Protein AF-A0AA96HKK2-F1 (afdb_monomer)

Nearest PDB structures (foldseek):
  5awf-assembly2_E  TM=1.672E-01  e=2.965E+00  Escherichia coli K-12

Secondary structure (DSSP, 8-state):
---------------------PPEEEETTT-TTHHHHHHHHS-TT--EEEEEESEEES-EEEES-SSEEEEESSTT-EEE--TT---SEEEEEES-EEEEES-EEEEETTSEEEEEESS-EEEEES-EEEEES--SS---SEEE-SS-EEEEES-BS-EEEE-SS-EEEE-TT-BSEEEEE-TT-EEEEES-EEEEEEE-TT-EEEEESS-EEEEEEEEET-EEEEES-EES-EEEEES-EEEEETT-EEE--SEEESS-EEEEEES-EEES------TTEEEEEESEEETTEEE-SB---SPPP-

pLDDT: mean 85.5, std 18.37, range [26.03, 98.81]

Solvent-accessible surface area (backbone atoms only — not comparable to full-atom values): 14455 Å² total; per-residue (Å²): 140,80,86,81,83,77,83,75,81,77,80,77,81,77,82,73,76,86,74,84,72,77,61,46,76,35,56,13,72,83,36,38,50,44,59,59,52,49,65,71,68,50,68,65,80,54,79,38,46,35,31,29,35,34,51,28,50,50,57,42,77,46,67,55,30,78,36,36,34,47,29,33,68,49,100,55,15,31,42,33,27,43,84,83,50,88,56,63,23,25,36,33,33,29,44,19,30,38,38,39,31,43,33,36,30,37,17,34,63,88,27,16,37,35,33,33,25,58,52,10,40,38,38,39,32,39,53,46,75,46,59,55,72,81,65,95,64,93,64,49,35,33,36,21,24,50,48,4,39,35,40,37,32,49,28,75,46,56,30,36,33,22,25,51,48,5,33,35,39,36,39,56,57,26,31,60,27,32,41,39,25,24,50,57,4,39,35,42,34,27,35,28,34,27,56,31,41,37,24,30,45,52,2,33,41,40,37,27,62,65,16,37,31,48,30,38,38,38,26,45,44,6,36,38,39,33,25,33,20,40,33,61,33,33,33,41,36,31,41,28,42,41,35,33,25,62,61,11,39,36,26,28,58,80,43,80,49,66,57,48,34,39,37,40,30,31,45,18,38,34,32,75,55,60,76,59,92,42,94,45,34,34,42,33,35,36,51,21,26,50,69,85,45,76,44,76,78,47,80,49,86,42,62,66,81,129

Foldseek 3Di:
DDDDPPPPPDPDPPPPDDPCPPAAEFECVVPLQSVVVCQVPDDLADLHHYAADAEHEEAEEAENRAHYEDEHNDQHAEYEHDQPDPDQESYEYENYEYEYYNYEYEEEQSHAPYEHEHAYEYEYYQYHYHYDDDDPDQRFNEEYEHAYEYEYYQAEETEYEYEHQYEYEADAHEEAYHYEFYHNYEYEYENYEYAEYEYEDDGEYEYEHAYEYAYYEYEAAYEYAYENYEYNEYEYEHQYEYEYEHAYEHEDPPYYYYAHYEYEYECYEYAPYDWDPPFRYAYAYAQYHYNNDTDHPDGDGGTDDD

Sequence (306 aa):
MKALVTLALVFSFISNSAFSAEAHKVQCGKDPLALKKYLTSAAREVTAELLIFGKCEGSLLLNGFSNLTLKGGGDNATILGGLSDASAAVIDIKSAYIVLDNLTLFHAQSQTAVRASLNSNVFLNRVASHIDKPSDAFSPSYSANSNSNIIVTGMDGGMFRASTSSHIDFQAGNKNIQVLVTDNSVVNATSSHFNAVQTWGNGYFYSGEKSAVDKLQIYSKGTVEVSNTEVKHLEMTGSNLFGAYYGSKVSGPFSLTGKGIIFEIDGSTLENWQGIDNPNAQVGGHDASINGKVFKGWTWTGEVPK

Radius of gyration: 21.88 Å; Cα contacts (8 Å, |Δi|>4): 952; chains: 1; bounding box: 62×40×64 Å

Mean predicted aligned error: 8.36 Å

Structure (mmCIF, N/CA/C/O backbone):
data_AF-A0AA96HKK2-F1
#
_entry.id   AF-A0AA96HKK2-F1
#
loop_
_atom_site.group_PDB
_atom_site.id
_atom_site.type_symbol
_atom_site.label_atom_id
_atom_site.label_alt_id
_atom_site.label_comp_id
_atom_site.label_asym_id
_atom_site.label_entity_id
_atom_site.label_seq_id
_atom_site.pdbx_PDB_ins_code
_atom_site.Cartn_x
_atom_site.Cartn_y
_atom_site.Cartn_z
_atom_site.occupancy
_atom_site.B_iso_or_equiv
_atom_site.auth_seq_id
_atom_site.auth_comp_id
_atom_site.auth_asym_id
_atom_site.auth_atom_id
_atom_site.pdbx_PDB_model_num
ATOM 1 N N . MET A 1 1 ? 35.737 -4.927 -7.332 1.00 32.50 1 MET A N 1
ATOM 2 C CA . MET A 1 1 ? 35.544 -5.231 -5.897 1.00 32.50 1 MET A CA 1
ATOM 3 C C . MET A 1 1 ? 34.174 -4.707 -5.491 1.00 32.50 1 MET A C 1
ATOM 5 O O . MET A 1 1 ? 34.048 -3.521 -5.230 1.00 32.50 1 MET A O 1
ATOM 9 N N . LYS A 1 2 ? 33.131 -5.542 -5.551 1.00 27.83 2 LYS A N 1
ATOM 10 C CA . LYS A 1 2 ? 31.783 -5.198 -5.073 1.00 27.83 2 LYS A CA 1
ATOM 11 C C . LYS A 1 2 ? 31.499 -6.079 -3.861 1.00 27.83 2 LYS A C 1
ATOM 13 O O . LYS A 1 2 ? 31.443 -7.297 -3.999 1.00 27.83 2 LYS A O 1
ATOM 18 N N . ALA A 1 3 ? 31.409 -5.459 -2.690 1.00 26.77 3 ALA A N 1
ATOM 19 C CA . ALA A 1 3 ? 30.930 -6.107 -1.482 1.00 26.77 3 ALA A CA 1
ATOM 20 C C . ALA A 1 3 ? 29.409 -6.239 -1.607 1.00 26.77 3 ALA A C 1
ATOM 22 O O . ALA A 1 3 ? 28.689 -5.243 -1.601 1.00 26.77 3 ALA A O 1
ATOM 23 N N . LEU A 1 4 ? 28.946 -7.469 -1.798 1.00 26.48 4 LEU A N 1
ATOM 24 C CA . LEU A 1 4 ? 27.538 -7.826 -1.750 1.00 26.48 4 LEU A CA 1
ATOM 25 C C . LEU A 1 4 ? 27.165 -7.920 -0.265 1.00 26.48 4 LEU A C 1
ATOM 27 O O . LEU A 1 4 ? 27.500 -8.896 0.402 1.00 26.48 4 LEU A O 1
ATOM 31 N N . VAL A 1 5 ? 26.552 -6.874 0.286 1.00 27.61 5 VAL A N 1
ATOM 32 C CA . VAL A 1 5 ? 25.973 -6.937 1.634 1.00 27.61 5 VAL A CA 1
ATOM 33 C C . VAL A 1 5 ? 24.589 -7.559 1.494 1.00 27.61 5 VAL A C 1
ATOM 35 O O . VAL A 1 5 ? 23.587 -6.871 1.333 1.00 27.61 5 VAL A O 1
ATOM 38 N N . THR A 1 6 ? 24.544 -8.888 1.496 1.00 29.11 6 THR A N 1
ATOM 39 C CA . THR A 1 6 ? 23.299 -9.648 1.608 1.00 29.11 6 THR A CA 1
ATOM 40 C C . THR A 1 6 ? 22.915 -9.688 3.083 1.00 29.11 6 THR A C 1
ATOM 42 O O . THR A 1 6 ? 23.407 -10.522 3.842 1.00 29.11 6 THR A O 1
ATOM 45 N N . LEU A 1 7 ? 22.063 -8.759 3.516 1.00 26.03 7 LEU A N 1
ATOM 46 C CA . LEU A 1 7 ? 21.465 -8.811 4.847 1.00 26.03 7 LEU A CA 1
ATOM 47 C C . LEU A 1 7 ? 20.295 -9.807 4.813 1.00 26.03 7 LEU A C 1
ATOM 49 O O . LEU A 1 7 ? 19.140 -9.434 4.636 1.00 26.03 7 LEU A O 1
ATOM 53 N N . ALA A 1 8 ? 20.605 -11.098 4.928 1.00 30.03 8 ALA A N 1
ATOM 54 C CA . ALA A 1 8 ? 19.601 -12.128 5.152 1.00 30.03 8 ALA A CA 1
ATOM 55 C C . ALA A 1 8 ? 19.140 -12.057 6.616 1.00 30.03 8 ALA A C 1
ATOM 57 O O . ALA A 1 8 ? 19.837 -12.509 7.526 1.00 30.03 8 ALA A O 1
ATOM 58 N N . LEU A 1 9 ? 17.970 -11.464 6.851 1.00 32.00 9 LEU A N 1
ATOM 59 C CA . LEU A 1 9 ? 17.250 -11.585 8.117 1.00 32.00 9 LEU A CA 1
ATOM 60 C C . LEU A 1 9 ? 16.735 -13.024 8.240 1.00 32.00 9 LEU A C 1
ATOM 62 O O . LEU A 1 9 ? 15.687 -13.384 7.712 1.00 32.00 9 LEU A O 1
ATOM 66 N N . VAL A 1 10 ? 17.510 -13.864 8.924 1.00 29.69 10 VAL A N 1
ATOM 67 C CA . VAL A 1 10 ? 17.074 -15.193 9.356 1.00 29.69 10 VAL A CA 1
ATOM 68 C C . VAL A 1 10 ? 16.091 -15.001 10.510 1.00 29.69 10 VAL A C 1
ATOM 70 O O . VAL A 1 10 ? 16.497 -14.741 11.640 1.00 29.69 10 VAL A O 1
ATOM 73 N N . PHE A 1 11 ? 14.793 -15.124 10.234 1.00 33.25 11 PHE A N 1
ATOM 74 C CA . PHE A 1 11 ? 13.796 -15.315 11.283 1.00 33.25 11 PHE A CA 1
ATOM 75 C C . PHE A 1 11 ? 13.875 -16.762 11.771 1.00 33.25 11 PHE A C 1
ATOM 77 O O . PHE A 1 11 ? 13.396 -17.694 11.125 1.00 33.25 11 PHE A O 1
ATOM 84 N N . SER A 1 12 ? 14.504 -16.960 12.924 1.00 30.81 12 SER A N 1
ATOM 85 C CA . SER A 1 12 ? 14.367 -18.185 13.698 1.00 30.81 12 SER A CA 1
ATOM 86 C C . SER A 1 12 ? 12.944 -18.256 14.254 1.00 30.81 12 SER A C 1
ATOM 88 O O . SER A 1 12 ? 12.548 -17.475 15.119 1.00 30.81 12 SER A O 1
ATOM 90 N N . PHE A 1 13 ? 12.164 -19.214 13.752 1.00 32.03 13 PHE A N 1
ATOM 91 C CA . PHE A 1 13 ? 10.913 -19.631 14.373 1.00 32.03 13 PHE A CA 1
ATOM 92 C C . PHE A 1 13 ? 11.222 -20.186 15.765 1.00 32.03 13 PHE A C 1
ATOM 94 O O . PHE A 1 13 ? 11.664 -21.324 15.914 1.00 32.03 13 PHE A O 1
ATOM 101 N N . ILE A 1 14 ? 10.985 -19.379 16.797 1.00 36.56 14 ILE A N 1
ATOM 102 C CA . ILE A 1 14 ? 10.806 -19.898 18.148 1.00 36.56 14 ILE A CA 1
ATOM 103 C C . ILE A 1 14 ? 9.444 -20.589 18.137 1.00 36.56 14 ILE A C 1
ATOM 105 O O . ILE A 1 14 ? 8.397 -19.941 18.129 1.00 36.56 14 ILE A O 1
ATOM 109 N N . SER A 1 15 ? 9.460 -21.919 18.093 1.00 33.75 15 SER A N 1
ATOM 110 C CA . SER A 1 15 ? 8.297 -22.741 18.401 1.00 33.75 15 SER A CA 1
ATOM 111 C C . SER A 1 15 ? 7.928 -22.508 19.866 1.00 33.75 15 SER A C 1
ATOM 113 O O . SER A 1 15 ? 8.464 -23.163 20.761 1.00 33.75 15 SER A O 1
ATOM 115 N N . ASN A 1 16 ? 7.047 -21.541 20.119 1.00 32.50 16 ASN A N 1
ATOM 116 C CA . ASN A 1 16 ? 6.450 -21.372 21.432 1.00 32.50 16 ASN A CA 1
ATOM 117 C C . ASN A 1 16 ? 5.527 -22.561 21.695 1.00 32.50 16 ASN A C 1
ATOM 119 O O . ASN A 1 16 ? 4.512 -22.762 21.029 1.00 32.50 16 ASN A O 1
ATOM 123 N N . SER A 1 17 ? 5.931 -23.353 22.681 1.00 35.00 17 SER A N 1
ATOM 124 C CA . SER A 1 17 ? 5.113 -24.306 23.417 1.00 35.00 17 SER A CA 1
ATOM 125 C C . SER A 1 17 ? 3.701 -23.764 23.654 1.00 35.00 17 SER A C 1
ATOM 127 O O . SER A 1 17 ? 3.516 -22.639 24.118 1.00 35.00 17 SER A O 1
ATOM 129 N N . ALA A 1 18 ? 2.720 -24.597 23.311 1.00 36.66 18 ALA A N 1
ATOM 130 C CA . ALA A 1 18 ? 1.295 -24.325 23.343 1.00 36.66 18 ALA A CA 1
ATOM 131 C C . ALA A 1 18 ? 0.814 -23.815 24.712 1.00 36.66 18 ALA A C 1
ATOM 133 O O . ALA A 1 18 ? 0.662 -24.584 25.660 1.00 36.66 18 ALA A O 1
ATOM 134 N N . PHE A 1 19 ? 0.499 -22.523 24.782 1.00 37.19 19 PHE A N 1
ATOM 135 C CA . PHE A 1 19 ? -0.483 -21.999 25.722 1.00 37.19 19 PHE A CA 1
ATOM 136 C C . PHE A 1 19 ? -1.798 -21.902 24.946 1.00 37.19 19 PHE A C 1
ATOM 138 O O . PHE A 1 19 ? -1.988 -20.994 24.140 1.00 37.19 19 PHE A O 1
ATOM 145 N N . SER A 1 20 ? -2.687 -22.881 25.120 1.00 39.50 20 SER A N 1
ATOM 146 C CA . SER A 1 20 ? -4.052 -22.800 24.591 1.00 39.50 20 SER A CA 1
ATOM 147 C C . SER A 1 20 ? -4.841 -21.808 25.446 1.00 39.50 20 SER A C 1
ATOM 149 O O . SER A 1 20 ? -5.599 -22.206 26.328 1.00 39.50 20 SER A O 1
ATOM 151 N N . ALA A 1 21 ? -4.628 -20.510 25.222 1.00 56.97 21 ALA A N 1
ATOM 152 C CA . ALA A 1 21 ? -5.554 -19.488 25.680 1.00 56.97 21 ALA A CA 1
ATOM 153 C C . ALA A 1 21 ? -6.849 -19.665 24.877 1.00 56.97 21 ALA A C 1
ATOM 155 O O . ALA A 1 21 ? -6.868 -19.469 23.664 1.00 56.97 21 ALA A O 1
ATOM 156 N N . GLU A 1 22 ? -7.911 -20.124 25.533 1.00 65.06 22 GLU A N 1
ATOM 157 C CA . GLU A 1 22 ? -9.214 -20.276 24.894 1.00 65.06 22 GLU A CA 1
ATOM 158 C C . GLU A 1 22 ? -9.682 -18.902 24.387 1.00 65.06 22 GLU A C 1
ATOM 160 O O . GLU A 1 22 ? -9.741 -17.935 25.151 1.00 65.06 22 GLU A O 1
ATOM 165 N N . ALA A 1 23 ? -9.954 -18.794 23.084 1.00 81.00 23 ALA A N 1
ATOM 166 C CA . ALA A 1 23 ? -10.292 -17.519 22.466 1.00 81.00 23 ALA A CA 1
ATOM 167 C C . ALA A 1 23 ? -11.592 -16.948 23.058 1.00 81.00 23 ALA A C 1
ATOM 169 O O . ALA A 1 23 ? -12.631 -17.617 23.108 1.00 81.00 23 ALA A O 1
ATOM 170 N N . HIS A 1 24 ? -11.557 -15.688 23.490 1.00 89.00 24 HIS A N 1
ATOM 171 C CA . HIS A 1 24 ? -12.706 -15.046 24.116 1.00 89.00 24 HIS A CA 1
ATOM 172 C C . HIS A 1 24 ? -13.725 -14.622 23.053 1.00 89.00 24 HIS A C 1
ATOM 174 O O . HIS A 1 24 ? -13.406 -13.900 22.109 1.00 89.00 24 HIS A O 1
ATOM 180 N N . LYS A 1 25 ? -14.980 -15.053 23.201 1.00 92.00 25 LYS A N 1
ATOM 181 C CA . LYS A 1 25 ? -16.047 -14.744 22.239 1.00 92.00 25 LYS A CA 1
ATOM 182 C C . LYS A 1 25 ? -16.704 -13.403 22.557 1.00 92.00 25 LYS A C 1
ATOM 184 O O . LYS A 1 25 ? -17.329 -13.250 23.602 1.00 92.00 25 LYS A O 1
ATOM 189 N N . VAL A 1 26 ? -16.668 -12.479 21.605 1.00 92.31 26 VAL A N 1
ATOM 190 C CA . VAL A 1 26 ? -17.313 -11.165 21.679 1.00 92.31 26 VAL A CA 1
ATOM 191 C C . VAL A 1 26 ? -18.592 -11.173 20.836 1.00 92.31 26 VAL A C 1
ATOM 193 O O . VAL A 1 26 ? -18.551 -11.347 19.620 1.00 92.31 26 VAL A O 1
ATOM 196 N N . GLN A 1 27 ? -19.747 -10.997 21.483 1.00 92.81 27 GLN A N 1
ATOM 197 C CA . GLN A 1 27 ? -21.077 -11.137 20.871 1.00 92.81 27 GLN A CA 1
ATOM 198 C C . GLN A 1 27 ? -21.725 -9.772 20.590 1.00 92.81 27 GLN A C 1
ATOM 200 O O . GLN A 1 27 ? -22.641 -9.345 21.296 1.00 92.81 27 GLN A O 1
ATOM 205 N N . CYS A 1 28 ? -21.282 -9.095 19.530 1.00 94.25 28 CYS A N 1
ATOM 206 C CA . CYS A 1 28 ? -21.775 -7.762 19.179 1.00 94.25 28 CYS A CA 1
ATOM 207 C C . CYS A 1 28 ? -23.211 -7.745 18.631 1.00 94.25 28 CYS A C 1
ATOM 209 O O . CYS A 1 28 ? -23.872 -6.716 18.666 1.00 94.25 28 CYS A O 1
ATOM 211 N N . GLY A 1 29 ? -23.748 -8.894 18.205 1.00 90.62 29 GLY A N 1
ATOM 212 C CA . GLY A 1 29 ? -25.168 -9.007 17.847 1.00 90.62 29 GLY A CA 1
ATOM 213 C C . GLY A 1 29 ? -26.140 -8.794 19.019 1.00 90.62 29 GLY A C 1
ATOM 214 O O . GLY A 1 29 ? -27.301 -8.475 18.784 1.00 90.62 29 GLY A O 1
ATOM 215 N N . LYS A 1 30 ? -25.687 -8.973 20.271 1.00 90.06 30 LYS A N 1
ATOM 216 C CA . LYS A 1 30 ? -26.494 -8.727 21.484 1.00 90.06 30 LYS A CA 1
ATOM 217 C C . LYS A 1 30 ? -26.167 -7.390 22.145 1.00 90.06 30 LYS A C 1
ATOM 219 O O . LYS A 1 30 ? -27.058 -6.743 22.680 1.00 90.06 30 LYS A O 1
ATOM 224 N N . ASP A 1 31 ? -24.895 -7.003 22.124 1.00 94.75 31 ASP A N 1
ATOM 225 C CA . ASP A 1 31 ? -24.405 -5.730 22.650 1.00 94.75 31 ASP A CA 1
ATOM 226 C C . ASP A 1 31 ? -23.403 -5.138 21.648 1.00 94.75 31 ASP A C 1
ATOM 228 O O . ASP A 1 31 ? -22.237 -5.542 21.660 1.00 94.75 31 ASP A O 1
ATOM 232 N N . PRO A 1 32 ? -23.821 -4.187 20.789 1.00 94.38 32 PRO A N 1
ATOM 233 C CA . PRO A 1 32 ? -22.951 -3.593 19.771 1.00 94.38 32 PRO A CA 1
ATOM 234 C C . PRO A 1 32 ? -21.661 -2.977 20.330 1.00 94.38 32 PRO A C 1
ATOM 236 O O . PRO A 1 32 ? -20.662 -2.877 19.620 1.00 94.38 32 PRO A O 1
ATOM 239 N N . LEU A 1 33 ? -21.634 -2.614 21.617 1.00 94.12 33 LEU A N 1
ATOM 240 C CA . LEU A 1 33 ? -20.471 -2.026 22.282 1.00 94.12 33 LEU A CA 1
ATOM 241 C C . LEU A 1 33 ? -19.596 -3.056 23.017 1.00 94.12 33 LEU A C 1
ATOM 243 O O . LEU A 1 33 ? -18.612 -2.665 23.649 1.00 94.12 33 LEU A O 1
ATOM 247 N N . ALA A 1 34 ? -19.914 -4.355 22.949 1.00 93.38 34 ALA A N 1
ATOM 248 C CA . ALA A 1 34 ? -19.219 -5.408 23.696 1.00 93.38 34 ALA A CA 1
ATOM 249 C C . ALA A 1 34 ? -17.703 -5.411 23.453 1.00 93.38 34 ALA A C 1
ATOM 251 O O . ALA A 1 34 ? -16.927 -5.483 24.405 1.00 93.38 34 ALA A O 1
ATOM 252 N N . LEU A 1 35 ? -17.273 -5.267 22.193 1.00 93.69 35 LEU A N 1
ATOM 253 C CA . LEU A 1 35 ? -15.853 -5.238 21.833 1.00 93.69 35 LEU A CA 1
ATOM 254 C C . LEU A 1 35 ? -15.131 -4.046 22.471 1.00 93.69 35 LEU A C 1
ATOM 256 O O . LEU A 1 35 ? -14.092 -4.207 23.108 1.00 93.69 35 LEU A O 1
ATOM 260 N N . LYS A 1 36 ? -15.713 -2.850 22.352 1.00 91.75 36 LYS A N 1
ATOM 261 C CA . LYS A 1 36 ? -15.145 -1.622 22.916 1.00 91.75 36 LYS A CA 1
ATOM 262 C C . LYS A 1 36 ? -15.067 -1.685 24.443 1.00 91.75 36 LYS A C 1
ATOM 264 O O . LYS A 1 36 ? -14.044 -1.311 25.017 1.00 91.75 36 LYS A O 1
ATOM 269 N N . LYS A 1 37 ? -16.116 -2.196 25.099 1.00 90.25 37 LYS A N 1
ATOM 270 C CA . LYS A 1 37 ? -16.144 -2.416 26.555 1.00 90.25 37 LYS A CA 1
ATOM 271 C C . LYS A 1 37 ? -15.043 -3.384 26.982 1.00 90.25 37 LYS A C 1
ATOM 273 O O . LYS A 1 37 ? -14.273 -3.046 27.877 1.00 90.25 37 LYS A O 1
ATOM 278 N N . TYR A 1 38 ? -14.922 -4.527 26.300 1.00 89.81 38 TYR A N 1
ATOM 279 C CA . TYR A 1 38 ? -13.898 -5.529 26.594 1.00 89.81 38 TYR A CA 1
ATOM 280 C C . TYR A 1 38 ? -12.494 -4.921 26.519 1.00 89.81 38 TYR A C 1
ATOM 282 O O . TYR A 1 38 ? -11.759 -4.954 27.503 1.00 89.81 38 TYR A O 1
ATOM 290 N N . LEU A 1 39 ? -12.164 -4.274 25.398 1.00 89.94 39 LEU A N 1
ATOM 291 C CA . LEU A 1 39 ? -10.847 -3.673 25.163 1.00 89.94 39 LEU A CA 1
ATOM 292 C C . LEU A 1 39 ? -10.509 -2.539 26.141 1.00 89.94 39 LEU A C 1
ATOM 294 O O . LEU A 1 39 ? -9.340 -2.333 26.449 1.00 89.94 39 LEU A O 1
ATOM 298 N N . THR A 1 40 ? -11.514 -1.820 26.647 1.00 85.69 40 THR A N 1
ATOM 299 C CA . THR A 1 40 ? -11.316 -0.765 27.657 1.00 85.69 40 THR A CA 1
ATOM 300 C C . THR A 1 40 ? -11.104 -1.349 29.059 1.00 85.69 40 THR A C 1
ATOM 302 O O . THR A 1 40 ? -10.391 -0.761 29.867 1.00 85.69 40 THR A O 1
ATOM 305 N N . SER A 1 41 ? -11.727 -2.494 29.356 1.00 78.38 41 SER A N 1
ATOM 306 C CA . SER A 1 41 ? -11.639 -3.164 30.661 1.00 78.38 41 SER A CA 1
ATOM 307 C C . SER A 1 41 ? -10.443 -4.109 30.805 1.00 78.38 41 SER A C 1
ATOM 309 O O . SER A 1 41 ? -10.022 -4.395 31.925 1.00 78.38 41 SER A O 1
ATOM 311 N N . ALA A 1 42 ? -9.905 -4.611 29.692 1.00 68.50 42 ALA A N 1
ATOM 312 C CA . ALA A 1 42 ? -8.799 -5.553 29.699 1.00 68.50 42 ALA A CA 1
ATOM 313 C C . ALA A 1 42 ? -7.511 -4.878 30.196 1.00 68.50 42 ALA A C 1
ATOM 315 O O . ALA A 1 42 ? -7.114 -3.817 29.707 1.00 68.50 42 ALA A O 1
ATOM 316 N N . ALA A 1 43 ? -6.824 -5.512 31.150 1.00 61.88 43 ALA A N 1
ATOM 317 C CA . ALA A 1 43 ? -5.453 -5.138 31.476 1.00 61.88 43 ALA A CA 1
ATOM 318 C C . ALA A 1 43 ? -4.580 -5.321 30.221 1.00 61.88 43 ALA A C 1
ATOM 320 O O . ALA A 1 43 ? -4.725 -6.299 29.497 1.00 61.88 43 ALA A O 1
ATOM 321 N N . ARG A 1 44 ? -3.669 -4.385 29.935 1.00 63.38 44 ARG A N 1
ATOM 322 C CA . ARG A 1 44 ? -2.894 -4.341 28.673 1.00 63.38 44 ARG A CA 1
ATOM 323 C C . ARG A 1 44 ? -1.938 -5.529 28.452 1.00 63.38 44 ARG A C 1
ATOM 325 O O . ARG A 1 44 ? -1.305 -5.605 27.406 1.00 63.38 44 ARG A O 1
ATOM 332 N N . GLU A 1 45 ? -1.843 -6.442 29.417 1.00 54.81 45 GLU A N 1
ATOM 333 C CA . GLU A 1 45 ? -0.964 -7.619 29.399 1.00 54.81 45 GLU A CA 1
ATOM 334 C C . GLU A 1 45 ? -1.579 -8.863 28.734 1.00 54.81 45 GLU A C 1
ATOM 336 O O . GLU A 1 45 ? -0.922 -9.899 28.655 1.00 54.81 45 GLU A O 1
ATOM 341 N N . VAL A 1 46 ? -2.827 -8.807 28.252 1.00 55.31 46 VAL A N 1
ATOM 342 C CA . VAL A 1 46 ? -3.462 -9.999 27.674 1.00 55.31 46 VAL A CA 1
ATOM 343 C C . VAL A 1 46 ? -2.940 -10.260 26.257 1.00 55.31 46 VAL A C 1
ATOM 345 O O . VAL A 1 46 ? -3.315 -9.566 25.313 1.00 55.31 46 VAL A O 1
ATOM 348 N N . THR A 1 47 ? -2.149 -11.326 26.104 1.00 61.75 47 THR A N 1
ATOM 349 C CA . THR A 1 47 ? -2.090 -12.096 24.854 1.00 61.75 47 THR A CA 1
ATOM 350 C C . THR A 1 47 ? -3.484 -12.673 24.621 1.00 61.75 47 THR A C 1
ATOM 352 O O . THR A 1 47 ? -3.840 -13.692 25.212 1.00 61.75 47 THR A O 1
ATOM 355 N N . ALA A 1 48 ? -4.318 -11.967 23.860 1.00 76.38 48 ALA A N 1
ATOM 356 C CA . ALA A 1 48 ? -5.732 -12.299 23.705 1.00 76.38 48 ALA A CA 1
ATOM 357 C C . ALA A 1 48 ? -6.055 -12.594 22.245 1.00 76.38 48 ALA A C 1
ATOM 359 O O . ALA A 1 48 ? -5.773 -11.782 21.367 1.00 76.38 48 ALA A O 1
ATOM 360 N N . GLU A 1 49 ? -6.712 -13.723 21.999 1.00 91.25 49 GLU A N 1
ATOM 361 C CA . GLU A 1 49 ? -7.485 -13.926 20.779 1.00 91.25 49 GLU A CA 1
ATOM 362 C C . GLU A 1 49 ? -8.958 -13.646 21.087 1.00 91.25 49 GLU A C 1
ATOM 364 O O . GLU A 1 49 ? -9.549 -14.278 21.967 1.00 91.25 49 GLU A O 1
ATOM 369 N N . LEU A 1 50 ? -9.544 -12.682 20.376 1.00 92.88 50 LEU A N 1
ATOM 370 C CA . LEU A 1 50 ? -10.957 -12.331 20.465 1.00 92.88 50 LEU A CA 1
ATOM 371 C C . LEU A 1 50 ? -11.680 -12.789 19.201 1.00 92.88 50 LEU A C 1
ATOM 373 O O . LEU A 1 50 ? -11.396 -12.296 18.109 1.00 92.88 50 LEU A O 1
ATOM 377 N N . LEU A 1 51 ? -12.654 -13.687 19.361 1.00 94.81 51 LEU A N 1
ATOM 378 C CA . LEU A 1 51 ? -13.546 -14.118 18.286 1.00 94.81 51 LEU A CA 1
ATOM 379 C C . LEU A 1 51 ? -14.796 -13.238 18.257 1.00 94.81 51 LEU A C 1
ATOM 381 O O . LEU A 1 51 ? -15.642 -13.314 19.148 1.00 94.81 51 LEU A O 1
ATOM 385 N N . ILE A 1 52 ? -14.917 -12.409 17.227 1.00 95.56 52 ILE A N 1
ATOM 386 C CA . ILE A 1 52 ? -15.960 -11.396 17.070 1.00 95.56 52 ILE A CA 1
ATOM 387 C C . ILE A 1 52 ? -17.131 -11.961 16.262 1.00 95.56 52 ILE A C 1
ATOM 389 O O . ILE A 1 52 ? -16.943 -12.514 15.180 1.00 95.56 52 ILE A O 1
ATOM 393 N N . PHE A 1 53 ? -18.350 -11.777 16.769 1.00 94.94 53 PHE A N 1
ATOM 394 C CA . PHE A 1 53 ? -19.590 -12.192 16.113 1.00 94.94 53 PHE A CA 1
ATOM 395 C C . PHE A 1 53 ? -20.571 -11.022 15.989 1.00 94.94 53 PHE A C 1
ATOM 397 O O . PHE A 1 53 ? -20.907 -10.366 16.978 1.00 94.94 53 PHE A O 1
ATOM 404 N N . GLY A 1 54 ? -21.096 -10.812 14.781 1.00 94.94 54 GLY A N 1
ATOM 405 C CA . GLY A 1 54 ? -22.052 -9.746 14.481 1.00 94.94 54 GLY A CA 1
ATOM 406 C C . GLY A 1 54 ? -21.393 -8.382 14.264 1.00 94.94 54 GLY A C 1
ATOM 407 O O . GLY A 1 54 ? -20.204 -8.290 13.963 1.00 94.94 54 GLY A O 1
ATOM 408 N N . LYS A 1 55 ? -22.189 -7.316 14.404 1.00 95.19 55 LYS A N 1
ATOM 409 C CA . LYS A 1 55 ? -21.788 -5.935 14.102 1.00 95.19 55 LYS A CA 1
ATOM 410 C C . LYS A 1 55 ? -21.435 -5.179 15.380 1.00 95.19 55 LYS A C 1
ATOM 412 O O . LYS A 1 55 ? -22.321 -4.890 16.177 1.00 95.19 55 LYS A O 1
ATOM 417 N N . CYS A 1 56 ? -20.156 -4.883 15.574 1.00 94.94 56 CYS A N 1
ATOM 418 C CA . CYS A 1 56 ? -19.674 -4.032 16.656 1.00 94.94 56 CYS A CA 1
ATOM 419 C C . CYS A 1 56 ? -19.672 -2.565 16.219 1.00 94.94 56 CYS A C 1
ATOM 421 O O . CYS A 1 56 ? -19.359 -2.259 15.068 1.00 94.94 56 CYS A O 1
ATOM 423 N N . GLU A 1 57 ? -19.968 -1.660 17.144 1.00 93.38 57 GLU A N 1
ATOM 424 C CA . GLU A 1 57 ? -20.036 -0.223 16.889 1.00 93.38 57 GLU A CA 1
ATOM 425 C C . GLU A 1 57 ? -18.903 0.555 17.559 1.00 93.38 57 GLU A C 1
ATOM 427 O O . GLU A 1 57 ? -18.510 0.295 18.702 1.00 93.38 57 GLU A O 1
ATOM 432 N N . GLY A 1 58 ? -18.453 1.588 16.848 1.00 90.56 58 GLY A N 1
ATOM 433 C CA . GLY A 1 58 ? -17.547 2.615 17.336 1.00 90.56 58 GLY A CA 1
ATOM 434 C C . GLY A 1 58 ? -16.084 2.337 17.019 1.00 90.56 58 GLY A C 1
ATOM 435 O O . GLY A 1 58 ? -15.631 1.192 16.982 1.00 90.56 58 GLY A O 1
ATOM 436 N N . SER A 1 59 ? -15.325 3.420 16.843 1.00 93.00 59 SER A N 1
ATOM 437 C CA . SER A 1 59 ? -13.888 3.324 16.623 1.00 93.00 59 SER A CA 1
ATOM 438 C C . SER A 1 59 ? -13.152 2.766 17.846 1.00 93.00 59 SER A C 1
ATOM 440 O O . SER A 1 59 ? -13.517 3.022 19.004 1.00 93.00 59 SER A O 1
ATOM 442 N N . LEU A 1 60 ? -12.088 2.015 17.569 1.00 93.94 60 LEU A N 1
ATOM 443 C CA . LEU A 1 60 ? -11.233 1.332 18.531 1.00 93.94 60 LEU A CA 1
ATOM 444 C C . LEU A 1 60 ? -9.853 1.992 18.569 1.00 93.94 60 LEU A C 1
ATOM 446 O O . LEU A 1 60 ? -9.233 2.209 17.530 1.00 93.94 60 LEU A O 1
ATOM 450 N N . LEU A 1 61 ? -9.355 2.257 19.777 1.00 93.44 61 LEU A N 1
ATOM 451 C CA . LEU A 1 61 ? -7.968 2.647 20.017 1.00 93.44 61 LEU A CA 1
ATOM 452 C C . LEU A 1 61 ? -7.231 1.466 20.649 1.00 93.44 61 LEU A C 1
ATOM 454 O O . LEU A 1 61 ? -7.495 1.110 21.797 1.00 93.44 61 LEU A O 1
ATOM 458 N N . LEU A 1 62 ? -6.295 0.882 19.908 1.00 93.69 62 LEU A N 1
ATOM 459 C CA . LEU A 1 62 ? -5.463 -0.229 20.356 1.00 93.69 62 LEU A CA 1
ATOM 460 C C . LEU A 1 62 ? -4.058 0.302 20.654 1.00 93.69 62 LEU A C 1
ATOM 462 O O . LEU A 1 62 ? -3.244 0.463 19.748 1.00 93.69 62 LEU A O 1
ATOM 466 N N . ASN A 1 63 ? -3.789 0.623 21.923 1.00 92.88 63 ASN A N 1
ATOM 467 C CA . ASN A 1 63 ? -2.541 1.266 22.340 1.00 92.88 63 ASN A CA 1
ATOM 468 C C . ASN A 1 63 ? -1.749 0.416 23.342 1.00 92.88 63 ASN A C 1
ATOM 470 O O . ASN A 1 63 ? -2.256 0.120 24.425 1.00 92.88 63 ASN A O 1
ATOM 474 N N . GLY A 1 64 ? -0.498 0.092 23.008 1.00 90.81 64 GLY A N 1
ATOM 475 C CA . GLY A 1 64 ? 0.423 -0.603 23.912 1.00 90.81 64 GLY A CA 1
ATOM 476 C C . GLY A 1 64 ? 0.149 -2.097 24.104 1.00 90.81 64 GLY A C 1
ATOM 477 O O . GLY A 1 64 ? 0.641 -2.671 25.070 1.00 90.81 64 GLY A O 1
ATOM 478 N N . PHE A 1 65 ? -0.647 -2.725 23.232 1.00 89.50 65 PHE A N 1
ATOM 479 C CA . PHE A 1 65 ? -0.874 -4.172 23.279 1.00 89.50 65 PHE A CA 1
ATOM 480 C C . PHE A 1 65 ? 0.367 -4.919 22.785 1.00 89.50 65 PHE A C 1
ATOM 482 O O . PHE A 1 65 ? 0.846 -4.663 21.680 1.00 89.50 65 PHE A O 1
ATOM 489 N N . SER A 1 66 ? 0.867 -5.855 23.590 1.00 88.06 66 SER A N 1
ATOM 490 C CA . SER A 1 66 ? 2.039 -6.671 23.253 1.00 88.06 66 SER A CA 1
ATOM 491 C C . SER A 1 66 ? 1.735 -7.762 22.227 1.00 88.06 66 SER A C 1
ATOM 493 O O . SER A 1 66 ? 2.630 -8.120 21.466 1.00 88.06 66 SER A O 1
ATOM 495 N N . ASN A 1 67 ? 0.504 -8.285 22.211 1.00 88.69 67 ASN A N 1
ATOM 496 C CA . ASN A 1 67 ? -0.016 -9.198 21.195 1.00 88.69 67 ASN A CA 1
ATOM 497 C C . ASN A 1 67 ? -1.546 -9.345 21.327 1.00 88.69 67 ASN A C 1
ATOM 499 O O . ASN A 1 67 ? -2.024 -9.978 22.265 1.00 88.69 67 ASN A O 1
ATOM 503 N N . LEU A 1 68 ? -2.331 -8.779 20.409 1.00 92.94 68 LEU A N 1
ATOM 504 C CA . LEU A 1 68 ? -3.795 -8.918 20.399 1.00 92.94 68 LEU A CA 1
ATOM 505 C C . LEU A 1 68 ? -4.272 -9.368 19.020 1.00 92.94 68 LEU A C 1
ATOM 507 O O . LEU A 1 68 ? -3.984 -8.723 18.016 1.00 92.94 68 LEU A O 1
ATOM 511 N N . THR A 1 69 ? -5.058 -10.440 18.984 1.00 95.31 69 THR A N 1
ATOM 512 C CA . THR A 1 69 ? -5.714 -10.932 17.773 1.00 95.31 69 THR A CA 1
ATOM 513 C C . THR A 1 69 ? -7.205 -10.630 17.832 1.00 95.31 69 THR A C 1
ATOM 515 O O . THR A 1 69 ? -7.906 -11.096 18.727 1.00 95.31 69 THR A O 1
ATOM 518 N N . LEU A 1 70 ? -7.704 -9.865 16.863 1.00 96.00 70 LEU A N 1
ATOM 519 C CA . LEU A 1 70 ? -9.128 -9.674 16.610 1.00 96.00 70 LEU A CA 1
ATOM 520 C C . LEU A 1 70 ? -9.506 -10.493 15.382 1.00 96.00 70 LEU A C 1
ATOM 522 O O . LEU A 1 70 ? -9.059 -10.200 14.273 1.00 96.00 70 LEU A O 1
ATOM 526 N N . LYS A 1 71 ? -10.330 -11.517 15.580 1.00 96.44 71 LYS A N 1
ATOM 527 C CA . LYS A 1 71 ? -10.672 -12.477 14.538 1.00 96.44 71 LYS A CA 1
ATOM 528 C C . LYS A 1 71 ? -12.176 -12.598 14.363 1.00 96.44 71 LYS A C 1
ATOM 530 O O . LYS A 1 71 ? -12.909 -12.729 15.339 1.00 96.44 71 LYS A O 1
ATOM 535 N N . GLY A 1 72 ? -12.655 -12.592 13.126 1.00 96.31 72 GLY A N 1
ATOM 536 C CA . GLY A 1 72 ? -14.054 -12.875 12.838 1.00 96.31 72 GLY A CA 1
ATOM 537 C C . GLY A 1 72 ? -14.399 -14.337 13.101 1.00 96.31 72 GLY A C 1
ATOM 538 O O . GLY A 1 72 ? -13.798 -15.241 12.524 1.00 96.31 72 GLY A O 1
ATOM 539 N N . GLY A 1 73 ? -15.397 -14.575 13.951 1.00 89.94 73 GLY A N 1
ATOM 540 C CA . GLY A 1 73 ? -15.917 -15.911 14.252 1.00 89.94 73 GLY A CA 1
ATOM 541 C C . GLY A 1 73 ? -16.838 -16.499 13.170 1.00 89.94 73 GLY A C 1
ATOM 542 O O . GLY A 1 73 ? -17.340 -17.607 13.343 1.00 89.94 73 GLY A O 1
ATOM 543 N N . GLY A 1 74 ? -17.083 -15.765 12.080 1.00 79.44 74 GLY A N 1
ATOM 544 C CA . GLY A 1 74 ? -17.899 -16.152 10.925 1.00 79.44 74 GLY A CA 1
ATOM 545 C C . GLY A 1 74 ? -18.038 -14.993 9.927 1.00 79.44 74 GLY A C 1
ATOM 546 O O . GLY A 1 74 ? -17.467 -13.926 10.147 1.00 79.44 74 GLY A O 1
ATOM 547 N N . ASP A 1 75 ? -18.838 -15.174 8.874 1.00 72.69 75 ASP A N 1
ATOM 548 C CA . ASP A 1 75 ? -18.896 -14.273 7.699 1.00 72.69 75 ASP A CA 1
ATOM 549 C C . ASP A 1 75 ? -19.435 -12.855 7.976 1.00 72.69 75 ASP A C 1
ATOM 551 O O . ASP A 1 75 ? -19.368 -11.977 7.122 1.00 72.69 75 ASP A O 1
ATOM 555 N N . ASN A 1 76 ? -19.964 -12.607 9.177 1.00 77.19 76 ASN A N 1
ATOM 556 C CA . ASN A 1 76 ? -20.639 -11.357 9.545 1.00 77.19 76 ASN A CA 1
ATOM 557 C C . ASN A 1 76 ? -19.922 -10.578 10.660 1.00 77.19 76 ASN A C 1
ATOM 559 O O . ASN A 1 76 ? -20.561 -9.786 11.356 1.00 77.19 76 ASN A O 1
ATOM 563 N N . ALA A 1 77 ? -18.631 -10.829 10.897 1.00 94.88 77 ALA A N 1
ATOM 564 C CA . ALA A 1 77 ? -17.856 -10.068 11.873 1.00 94.88 77 ALA A CA 1
ATO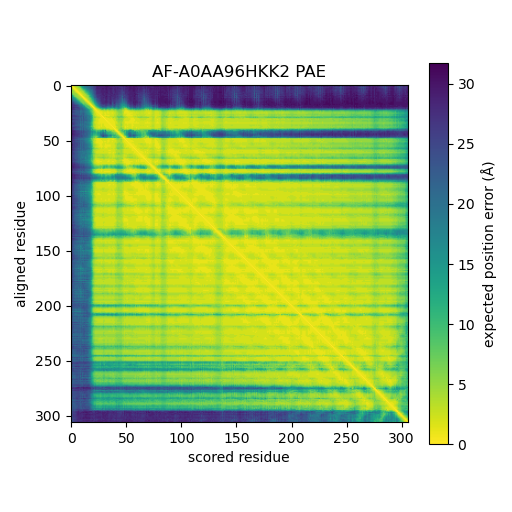M 565 C C . ALA A 1 77 ? -17.528 -8.678 11.313 1.00 94.88 77 ALA A C 1
ATOM 567 O O . ALA A 1 77 ? -16.658 -8.511 10.455 1.00 94.88 77 ALA A O 1
ATOM 568 N N . THR A 1 78 ? -18.261 -7.673 11.783 1.00 95.94 78 THR A N 1
ATOM 569 C CA . THR A 1 78 ? -18.184 -6.311 11.254 1.00 95.94 78 THR A CA 1
ATOM 570 C C . THR A 1 78 ? -17.858 -5.317 12.355 1.00 95.94 78 THR A C 1
ATOM 572 O O . THR A 1 78 ? -18.417 -5.403 13.445 1.00 95.94 78 THR A O 1
ATOM 575 N N . ILE A 1 79 ? -17.007 -4.337 12.057 1.00 95.69 79 ILE A N 1
ATOM 576 C CA . ILE A 1 79 ? -16.774 -3.179 12.923 1.00 95.69 79 ILE A CA 1
ATOM 577 C C . ILE A 1 79 ? -17.194 -1.926 12.156 1.00 95.69 79 ILE A C 1
ATOM 579 O O . ILE A 1 79 ? -16.673 -1.631 11.079 1.00 95.69 79 ILE A O 1
ATOM 583 N N . LEU A 1 80 ? -18.176 -1.216 12.702 1.00 93.81 80 LEU A N 1
ATOM 584 C CA . LEU A 1 80 ? -18.729 0.007 12.138 1.00 93.81 80 LEU A CA 1
ATOM 585 C C . LEU A 1 80 ? -18.048 1.215 12.788 1.00 93.81 80 LEU A C 1
ATOM 587 O O . LEU A 1 80 ? -18.263 1.494 13.970 1.00 93.81 80 LEU A O 1
ATOM 591 N N . GLY A 1 81 ? -17.250 1.947 12.012 1.00 85.69 81 GLY A N 1
ATOM 592 C CA . GLY A 1 81 ? -16.831 3.298 12.366 1.00 85.69 81 GLY A CA 1
ATOM 593 C C . GLY A 1 81 ? -18.052 4.200 12.493 1.00 85.69 81 GLY A C 1
ATOM 594 O O . GLY A 1 81 ? -18.971 4.134 11.676 1.00 85.69 81 GLY A O 1
ATOM 595 N N . GLY A 1 82 ? -18.098 5.031 13.534 1.00 75.06 82 GLY A N 1
ATOM 596 C CA . GLY A 1 82 ? -19.192 5.988 13.664 1.00 75.06 82 GLY A CA 1
ATOM 597 C C . GLY A 1 82 ? -19.106 7.039 12.554 1.00 75.06 82 GLY A C 1
ATOM 598 O O . GLY A 1 82 ? -18.066 7.667 12.380 1.00 75.06 82 GLY A O 1
ATOM 599 N N . LEU A 1 83 ? -20.209 7.272 11.834 1.00 63.50 83 LEU A N 1
ATOM 600 C CA . LEU A 1 83 ? -20.279 8.254 10.736 1.00 63.50 83 LEU A CA 1
ATOM 601 C C . LEU A 1 83 ? -20.034 9.704 11.194 1.00 63.50 83 LEU A C 1
ATOM 603 O O . LEU A 1 83 ? -19.673 10.559 10.391 1.00 63.50 83 LEU A O 1
ATOM 607 N N . SER A 1 84 ? -20.225 9.978 12.486 1.00 62.75 84 SER A N 1
ATOM 608 C CA . SER A 1 84 ? -19.926 11.254 13.145 1.00 62.75 84 SER A CA 1
ATOM 609 C C . SER A 1 84 ? -18.751 11.154 14.122 1.00 62.75 84 SER A C 1
ATOM 611 O O . SER A 1 84 ? -18.569 12.042 14.955 1.00 62.75 84 SER A O 1
ATOM 613 N N . ASP A 1 85 ? -18.012 10.044 14.104 1.00 63.12 85 ASP A N 1
ATOM 614 C CA . ASP A 1 85 ? -16.903 9.831 15.024 1.00 63.12 85 ASP A CA 1
ATOM 615 C C . ASP A 1 85 ? -15.723 10.713 14.592 1.00 63.12 85 ASP A C 1
ATOM 617 O O . ASP A 1 85 ? -15.261 10.655 13.452 1.00 63.12 85 ASP A O 1
ATOM 621 N N . ALA A 1 86 ? -15.240 11.550 15.512 1.00 67.81 86 ALA A N 1
ATOM 622 C CA . ALA A 1 86 ? -14.083 12.413 15.284 1.00 67.81 86 ALA A CA 1
ATOM 623 C C . ALA A 1 86 ? -12.770 11.614 15.168 1.00 67.81 86 ALA A C 1
ATOM 625 O O . ALA A 1 86 ? -11.716 12.189 14.889 1.00 67.81 86 ALA A O 1
ATOM 626 N N . SER A 1 87 ? -12.811 10.297 15.406 1.00 79.00 87 SER A N 1
ATOM 627 C CA . SER A 1 87 ? -11.675 9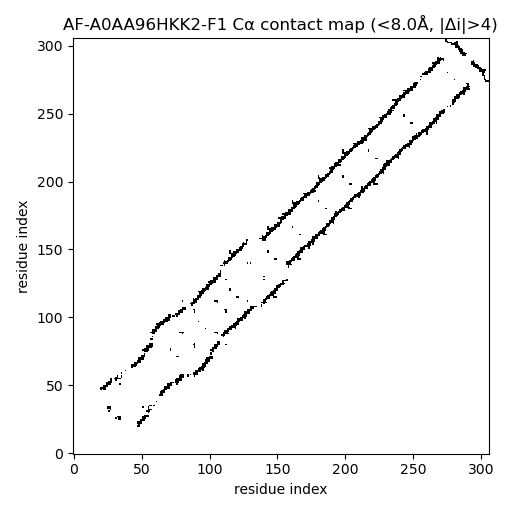.414 15.179 1.00 79.00 87 SER A CA 1
ATOM 628 C C . SER A 1 87 ? -11.203 9.470 13.727 1.00 79.00 87 SER A C 1
ATOM 630 O O . SER A 1 87 ? -11.996 9.450 12.792 1.00 79.00 87 SER A O 1
ATOM 632 N N . ALA A 1 88 ? -9.886 9.461 13.536 1.00 86.12 88 ALA A N 1
ATOM 633 C CA . ALA A 1 88 ? -9.259 9.393 12.217 1.00 86.12 88 ALA A CA 1
ATOM 634 C C . ALA A 1 88 ? -9.244 7.967 11.621 1.00 86.12 88 ALA A C 1
ATOM 636 O O . ALA A 1 88 ? -8.851 7.780 10.465 1.00 86.12 88 ALA A O 1
ATOM 637 N N . ALA A 1 89 ? -9.622 6.955 12.409 1.00 94.56 89 ALA A N 1
ATOM 638 C CA . ALA A 1 89 ? -9.684 5.566 11.968 1.00 94.56 89 ALA A CA 1
ATOM 639 C C . ALA A 1 89 ? -10.803 4.769 12.657 1.00 94.56 89 ALA A C 1
ATOM 641 O O . ALA A 1 89 ? -11.200 5.091 13.783 1.00 94.56 89 ALA A O 1
ATOM 642 N N . VAL A 1 90 ? -11.266 3.691 12.019 1.00 96.25 90 VAL A N 1
ATOM 643 C CA . VAL A 1 90 ? -12.111 2.675 12.677 1.00 96.25 90 VAL A CA 1
ATOM 644 C C . VAL A 1 90 ? -11.287 1.891 13.687 1.00 96.25 90 VAL A C 1
ATOM 646 O O . VAL A 1 90 ? -11.721 1.710 14.819 1.00 96.25 90 VAL A O 1
ATOM 649 N N . ILE A 1 91 ? -10.075 1.480 13.313 1.00 97.44 91 ILE A N 1
ATOM 650 C CA . ILE A 1 91 ? -9.109 0.869 14.226 1.00 97.44 91 ILE A CA 1
ATOM 651 C C . ILE A 1 91 ? -7.812 1.682 14.176 1.00 97.44 91 ILE A C 1
ATOM 653 O O . ILE A 1 91 ? -7.068 1.638 13.195 1.00 97.44 91 ILE A O 1
ATOM 657 N N . ASP A 1 92 ? -7.550 2.440 15.241 1.00 96.69 92 ASP A N 1
ATOM 658 C CA . ASP A 1 92 ? -6.328 3.224 15.432 1.00 96.69 92 ASP A CA 1
ATOM 659 C C . ASP A 1 92 ? -5.360 2.451 16.334 1.00 96.69 92 ASP A C 1
ATOM 661 O O . ASP A 1 92 ? -5.642 2.212 17.509 1.00 96.69 92 ASP A O 1
ATOM 665 N N . ILE A 1 93 ? -4.221 2.046 15.783 1.00 97.38 93 ILE A N 1
ATOM 666 C CA . ILE A 1 93 ? -3.232 1.177 16.421 1.00 97.38 93 ILE A CA 1
ATOM 667 C C . ILE A 1 93 ? -1.976 1.998 16.721 1.00 97.38 93 ILE A C 1
ATOM 669 O O . ILE A 1 93 ? -1.410 2.644 15.831 1.00 97.38 93 ILE A O 1
ATOM 673 N N . LYS A 1 94 ? -1.553 1.996 17.989 1.00 96.38 94 LYS A N 1
ATOM 674 C CA . LYS A 1 94 ? -0.425 2.793 18.493 1.00 96.38 94 LYS A CA 1
ATOM 675 C C . LYS A 1 94 ? 0.503 1.952 19.351 1.00 96.38 94 LYS A C 1
ATOM 677 O O . LYS A 1 94 ? 0.048 1.355 20.322 1.00 96.38 94 LYS A O 1
ATOM 682 N N . SER A 1 95 ? 1.795 1.941 19.022 1.00 95.94 95 SER A N 1
ATOM 683 C CA . SER A 1 95 ? 2.826 1.218 19.782 1.00 95.94 95 SER A CA 1
ATOM 684 C C . SER A 1 95 ? 2.386 -0.192 20.195 1.00 95.94 95 SER A C 1
ATOM 686 O O . SER A 1 95 ? 2.522 -0.576 21.354 1.00 95.94 95 SER A O 1
ATOM 688 N N . ALA A 1 96 ? 1.772 -0.926 19.265 1.00 94.62 96 ALA A N 1
ATOM 689 C CA . ALA A 1 96 ? 1.126 -2.202 19.549 1.00 94.62 96 ALA A CA 1
ATOM 690 C C . ALA A 1 96 ? 1.421 -3.249 18.472 1.00 94.62 96 ALA A C 1
ATOM 692 O O . ALA A 1 96 ? 1.722 -2.912 17.325 1.00 94.62 96 ALA A O 1
ATOM 693 N N . TYR A 1 97 ? 1.295 -4.518 18.853 1.00 95.50 97 TYR A N 1
ATOM 694 C CA . TYR A 1 97 ? 1.341 -5.672 17.964 1.00 95.50 97 TYR A CA 1
ATOM 695 C C . TYR A 1 97 ? -0.063 -6.271 17.838 1.00 95.50 97 TYR A C 1
ATOM 697 O O . TYR A 1 97 ? -0.598 -6.809 18.811 1.00 95.50 97 TYR A O 1
ATOM 705 N N . ILE A 1 98 ? -0.671 -6.155 16.657 1.00 97.12 98 ILE A N 1
ATOM 706 C CA . ILE A 1 98 ? -2.076 -6.516 16.426 1.00 97.12 98 ILE A CA 1
ATOM 707 C C . ILE A 1 98 ? -2.210 -7.445 15.221 1.00 97.12 98 ILE A C 1
ATOM 709 O O . ILE A 1 98 ? -1.636 -7.187 14.166 1.00 97.12 98 ILE A O 1
ATOM 713 N N . VAL A 1 99 ? -3.053 -8.467 15.339 1.00 97.75 99 VAL A N 1
ATOM 714 C CA . VAL A 1 99 ? -3.517 -9.292 14.220 1.00 97.75 99 VAL A CA 1
ATOM 715 C C . VAL A 1 99 ? -5.002 -9.028 13.997 1.00 97.75 99 VAL A C 1
ATOM 717 O O . VAL A 1 99 ? -5.802 -9.140 14.923 1.00 97.75 99 VAL A O 1
ATOM 720 N N . LEU A 1 100 ? -5.378 -8.677 12.772 1.00 98.19 100 LEU A N 1
ATOM 721 C CA . LEU A 1 100 ? -6.760 -8.541 12.326 1.00 98.19 100 LEU A CA 1
ATOM 722 C C . LEU A 1 100 ? -7.030 -9.627 11.280 1.00 98.19 100 LEU A C 1
ATOM 724 O O . LEU A 1 100 ? -6.382 -9.648 10.233 1.00 98.19 100 LEU A O 1
ATOM 728 N N . ASP A 1 101 ? -7.970 -10.528 11.562 1.00 97.25 101 ASP A N 1
ATOM 729 C CA . ASP A 1 101 ? -8.277 -11.677 10.701 1.00 97.25 101 ASP A CA 1
ATOM 730 C C . ASP A 1 101 ? -9.777 -11.784 10.414 1.00 97.25 101 ASP A C 1
ATOM 732 O O . ASP A 1 101 ? -10.587 -11.837 11.338 1.00 97.25 101 ASP A O 1
ATOM 736 N N . ASN A 1 102 ? -10.148 -11.881 9.137 1.00 96.88 102 ASN A N 1
ATOM 737 C CA . ASN A 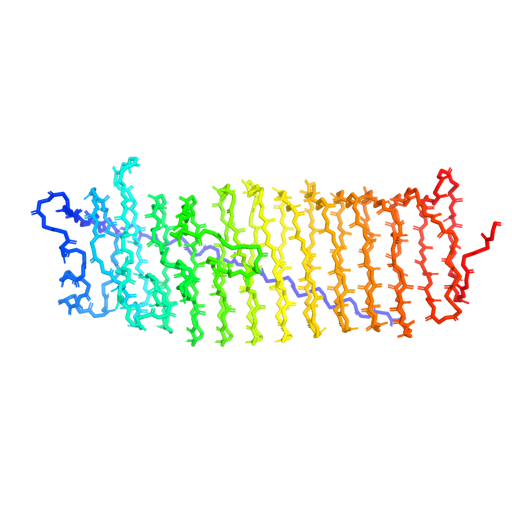1 102 ? -11.515 -12.154 8.692 1.00 96.88 102 ASN A CA 1
ATOM 738 C C . ASN A 1 102 ? -12.539 -11.142 9.241 1.00 96.88 102 ASN A C 1
ATOM 740 O O . ASN A 1 102 ? -13.547 -11.509 9.846 1.00 96.88 102 ASN A O 1
ATOM 744 N N . LEU A 1 103 ? -12.248 -9.850 9.080 1.00 97.12 103 LEU A N 1
ATOM 745 C CA . LEU A 1 103 ? -13.090 -8.751 9.559 1.00 97.12 103 LEU A CA 1
ATOM 746 C C . LEU A 1 103 ? -13.551 -7.881 8.398 1.00 97.12 103 LEU A C 1
ATOM 748 O O . LEU A 1 103 ? -12.797 -7.636 7.464 1.00 97.12 103 LEU A O 1
ATOM 752 N N . THR A 1 104 ? -14.762 -7.343 8.499 1.00 96.25 104 THR A N 1
ATOM 753 C CA . THR A 1 104 ? -15.242 -6.285 7.603 1.00 96.25 104 THR A CA 1
ATOM 754 C C . THR A 1 104 ? -15.323 -4.961 8.355 1.00 96.25 104 THR A C 1
ATOM 756 O O . THR A 1 104 ? -15.948 -4.877 9.411 1.00 96.25 104 THR A O 1
ATOM 759 N N . LEU A 1 105 ? -14.705 -3.911 7.822 1.00 96.31 105 LEU A N 1
ATOM 760 C CA . LEU A 1 105 ? -14.636 -2.588 8.441 1.00 96.31 105 LEU A CA 1
ATOM 761 C C . LEU A 1 105 ? -15.431 -1.583 7.608 1.00 96.31 105 LEU A C 1
ATOM 763 O O . LEU A 1 105 ? -15.144 -1.403 6.430 1.00 96.31 105 LEU A O 1
ATOM 767 N N . PHE A 1 106 ? -16.400 -0.897 8.208 1.00 94.12 106 PHE A N 1
ATOM 768 C CA . PHE A 1 106 ? -17.097 0.213 7.551 1.00 94.12 106 PHE A CA 1
ATOM 769 C C . PHE A 1 106 ? -16.579 1.531 8.103 1.00 94.12 106 PHE A C 1
ATOM 771 O O . PHE A 1 106 ? -16.534 1.704 9.318 1.00 94.12 106 PHE A O 1
ATOM 778 N N . HIS A 1 107 ? -16.195 2.452 7.228 1.00 91.69 107 HIS A N 1
ATOM 779 C CA . HIS A 1 107 ? -15.601 3.726 7.613 1.00 91.69 107 HIS A CA 1
ATOM 780 C C . HIS A 1 107 ? -16.194 4.880 6.808 1.00 91.69 107 HIS A C 1
ATOM 782 O O . HIS A 1 107 ? -16.608 4.708 5.663 1.00 91.69 107 HIS A O 1
ATOM 788 N N . ALA A 1 108 ? -16.239 6.073 7.400 1.00 88.75 108 ALA A N 1
ATOM 789 C CA . ALA A 1 108 ? -16.580 7.279 6.653 1.00 88.75 108 ALA A CA 1
ATOM 790 C C . ALA A 1 108 ? -15.444 7.662 5.687 1.00 88.75 108 ALA A C 1
ATOM 792 O O . ALA A 1 108 ? -14.292 7.267 5.875 1.00 88.75 108 ALA A O 1
ATOM 793 N N . GLN A 1 109 ? -15.743 8.497 4.688 1.00 85.44 109 GLN A N 1
ATOM 794 C CA . GLN A 1 109 ? -14.750 8.975 3.717 1.00 85.44 109 GLN A CA 1
ATOM 795 C C . GLN A 1 109 ? -13.535 9.677 4.358 1.00 85.44 109 GLN A C 1
ATOM 797 O O . GLN A 1 109 ? -12.415 9.573 3.858 1.00 85.44 109 GLN A O 1
ATOM 802 N N . SER A 1 110 ? -13.755 10.378 5.474 1.00 85.06 110 SER A N 1
ATOM 803 C CA . SER A 1 110 ? -12.730 11.089 6.250 1.00 85.06 110 SER A CA 1
ATOM 804 C C . SER A 1 110 ? -11.908 10.188 7.178 1.00 85.06 110 SER A C 1
ATOM 806 O O . SER A 1 110 ? -10.972 10.666 7.822 1.00 85.06 110 SER A O 1
ATOM 808 N N . GLN A 1 111 ? -12.258 8.905 7.275 1.00 89.94 111 GLN A N 1
ATOM 809 C CA . GLN A 1 111 ? -11.636 7.939 8.168 1.00 89.94 111 GLN A CA 1
ATOM 810 C C . GLN A 1 111 ? -10.876 6.882 7.378 1.00 89.94 111 GLN A C 1
ATOM 812 O O . GLN A 1 111 ? -11.301 6.445 6.312 1.00 89.94 111 GLN A O 1
ATOM 817 N N . THR A 1 112 ? -9.779 6.413 7.959 1.00 94.19 112 THR A N 1
ATOM 818 C CA . THR A 1 112 ? -9.119 5.178 7.518 1.00 94.19 112 THR A CA 1
ATOM 819 C C . THR A 1 112 ? -9.796 3.968 8.174 1.00 94.19 112 THR A C 1
ATOM 821 O O . THR A 1 112 ? -10.315 4.060 9.287 1.00 94.19 112 THR A O 1
ATOM 824 N N . ALA A 1 113 ? -9.803 2.807 7.526 1.00 96.62 113 ALA A N 1
ATOM 825 C CA . ALA A 1 113 ? -10.261 1.575 8.164 1.00 96.62 113 ALA A CA 1
ATOM 826 C C . ALA A 1 113 ? -9.270 1.141 9.257 1.00 96.62 113 ALA A C 1
ATOM 828 O O . ALA A 1 113 ? -9.658 0.910 10.403 1.00 96.62 113 ALA A O 1
ATOM 829 N N . VAL A 1 114 ? -7.976 1.106 8.923 1.00 98.38 114 VAL A N 1
ATOM 830 C CA . VAL A 1 114 ? -6.898 0.778 9.865 1.00 98.38 114 VAL A CA 1
ATOM 831 C C . VAL A 1 114 ? -5.763 1.785 9.744 1.00 98.38 114 VAL A C 1
ATOM 833 O O . VAL A 1 114 ? -5.247 2.043 8.652 1.00 98.38 114 VAL A O 1
ATOM 836 N N . ARG A 1 115 ? -5.317 2.306 10.887 1.00 98.19 115 ARG A N 1
ATOM 837 C CA . ARG A 1 115 ? -4.126 3.151 10.983 1.00 98.19 115 ARG A CA 1
ATOM 838 C C . ARG A 1 115 ? -3.137 2.567 11.977 1.00 98.19 115 ARG A C 1
ATOM 840 O O . ARG A 1 115 ? -3.442 2.481 13.158 1.00 98.19 115 ARG A O 1
ATOM 847 N N . ALA A 1 116 ? -1.946 2.219 11.506 1.00 98.56 116 ALA A N 1
ATOM 848 C CA . ALA A 1 116 ? -0.813 1.813 12.327 1.00 98.56 116 ALA A CA 1
ATOM 849 C C . ALA A 1 116 ? 0.149 2.992 12.504 1.00 98.56 116 ALA A C 1
ATOM 851 O O . ALA A 1 116 ? 0.616 3.570 11.520 1.00 98.56 116 ALA A O 1
ATOM 852 N N . SER A 1 117 ? 0.431 3.352 13.755 1.00 98.12 117 SER A N 1
ATOM 853 C CA . SER A 1 117 ? 1.300 4.478 14.105 1.00 98.12 117 SER A CA 1
ATOM 854 C C . SER A 1 117 ? 2.172 4.195 15.331 1.00 98.12 117 SER A C 1
ATOM 856 O O . SER A 1 117 ? 1.930 3.252 16.085 1.00 98.12 117 SER A O 1
ATOM 858 N N . LEU A 1 118 ? 3.182 5.037 15.553 1.00 96.69 118 LEU A N 1
ATOM 859 C CA . LEU A 1 118 ? 4.081 4.998 16.713 1.00 96.69 118 LEU A CA 1
ATOM 860 C C . LEU A 1 118 ? 4.759 3.630 16.923 1.00 96.69 118 LEU A C 1
ATOM 862 O O . LEU A 1 118 ? 4.657 3.057 18.008 1.00 96.69 118 LEU A O 1
ATOM 866 N N . ASN A 1 119 ? 5.473 3.127 15.912 1.00 97.44 119 ASN A N 1
ATOM 867 C CA . ASN A 1 119 ? 6.179 1.836 15.951 1.00 97.44 119 ASN A CA 1
ATOM 868 C C . ASN A 1 119 ? 5.254 0.623 16.170 1.00 97.44 119 ASN A C 1
ATOM 870 O O . ASN A 1 119 ? 5.555 -0.267 16.966 1.00 97.44 119 ASN A O 1
ATOM 874 N N . SER A 1 120 ? 4.103 0.600 15.497 1.00 98.06 120 SER A N 1
ATOM 875 C CA . SER A 1 120 ? 3.184 -0.543 15.559 1.00 98.06 120 SER A CA 1
ATOM 876 C C . SER A 1 120 ? 3.572 -1.645 14.574 1.00 98.06 120 SER A C 1
ATOM 878 O O . SER A 1 120 ? 4.143 -1.369 13.522 1.00 98.06 120 SER A O 1
ATOM 880 N N . ASN A 1 121 ? 3.197 -2.885 14.883 1.00 98.19 121 ASN A N 1
ATOM 881 C CA . ASN A 1 121 ? 3.282 -4.028 13.976 1.00 98.19 121 ASN A CA 1
ATOM 882 C C . ASN A 1 121 ? 1.878 -4.607 13.797 1.00 98.19 121 ASN A C 1
ATOM 884 O O . ASN A 1 121 ? 1.244 -5.007 14.772 1.00 98.19 121 ASN A O 1
ATOM 888 N N . VAL A 1 122 ? 1.369 -4.618 12.570 1.00 98.62 122 VAL A N 1
ATOM 889 C CA . VAL A 1 122 ? -0.014 -5.018 12.290 1.00 98.62 122 VAL A CA 1
ATOM 890 C C . VAL A 1 122 ? -0.049 -6.091 11.215 1.00 98.62 122 VAL A C 1
ATOM 892 O O . VAL A 1 122 ? 0.599 -5.959 10.185 1.00 98.62 122 VAL A O 1
ATOM 895 N N . PHE A 1 123 ? -0.839 -7.134 11.432 1.00 98.62 123 PHE A N 1
ATOM 896 C CA . PHE A 1 123 ? -1.068 -8.204 10.468 1.00 98.62 123 PHE A CA 1
ATOM 897 C C . PHE A 1 123 ? -2.514 -8.130 10.003 1.00 98.62 123 PHE A C 1
ATOM 899 O O . PHE A 1 123 ? -3.429 -8.157 10.823 1.00 98.62 123 PHE A O 1
ATOM 906 N N . LEU A 1 124 ? -2.718 -8.023 8.695 1.00 98.69 124 LEU A N 1
ATOM 907 C CA . LEU A 1 124 ? -4.028 -7.983 8.060 1.00 98.69 124 LEU A CA 1
ATOM 908 C C . LEU A 1 124 ? -4.213 -9.259 7.245 1.00 98.69 124 LEU A C 1
ATOM 910 O O . LEU A 1 124 ? -3.493 -9.487 6.274 1.00 98.69 124 LEU A O 1
ATOM 914 N N . ASN A 1 125 ? -5.188 -10.076 7.633 1.00 97.44 125 ASN A N 1
ATOM 915 C CA . ASN A 1 125 ? -5.537 -11.307 6.938 1.00 97.44 125 ASN A CA 1
ATOM 916 C C . ASN A 1 125 ? -7.018 -11.287 6.558 1.00 97.44 125 ASN A C 1
ATOM 918 O O . ASN A 1 125 ? -7.875 -11.327 7.440 1.00 97.44 125 ASN A O 1
ATOM 922 N N . ARG A 1 126 ? -7.337 -11.214 5.259 1.00 96.12 126 ARG A N 1
ATOM 923 C CA . ARG A 1 126 ? -8.732 -11.166 4.766 1.00 96.12 126 ARG A CA 1
ATOM 924 C C . ARG A 1 126 ? -9.588 -10.101 5.478 1.00 96.12 126 ARG A C 1
ATOM 926 O O . ARG A 1 126 ? -10.695 -10.375 5.938 1.00 96.12 126 ARG A O 1
ATOM 933 N N . VAL A 1 127 ? -9.056 -8.891 5.629 1.00 97.19 127 VAL A N 1
ATOM 934 C CA . VAL A 1 127 ? -9.766 -7.770 6.261 1.00 97.19 127 VAL A CA 1
ATOM 935 C C . VAL A 1 127 ? -10.390 -6.900 5.178 1.00 97.19 127 VAL A C 1
ATOM 937 O O . VAL A 1 127 ? -9.681 -6.161 4.517 1.00 97.19 127 VAL A O 1
ATOM 940 N N . ALA A 1 128 ? -11.702 -6.921 4.993 1.00 95.62 128 ALA A N 1
ATOM 941 C CA . ALA A 1 128 ? -12.370 -6.054 4.023 1.00 95.62 128 ALA A CA 1
ATOM 942 C C . ALA A 1 128 ? -12.616 -4.646 4.591 1.00 95.62 128 ALA A C 1
ATOM 944 O O . ALA A 1 128 ? -12.875 -4.488 5.786 1.00 95.62 128 ALA A O 1
ATOM 945 N N . SER A 1 129 ? -12.595 -3.621 3.737 1.00 94.75 129 SER A N 1
ATOM 946 C CA . SER A 1 129 ? -13.008 -2.257 4.093 1.00 94.75 129 SER A CA 1
ATOM 947 C C . SER A 1 129 ? -14.067 -1.720 3.135 1.00 94.75 129 SER A C 1
ATOM 949 O O . SER A 1 129 ? -13.925 -1.860 1.921 1.00 94.75 129 SER A O 1
ATOM 951 N N . HIS A 1 130 ? -15.068 -1.028 3.671 1.00 93.12 130 HIS A N 1
ATOM 952 C CA . HIS A 1 130 ? -16.101 -0.327 2.918 1.00 93.12 130 HIS A CA 1
ATOM 953 C C . HIS A 1 130 ? -16.175 1.134 3.350 1.00 93.12 130 HIS A C 1
ATOM 955 O O . HIS A 1 130 ? -16.327 1.433 4.535 1.00 93.12 130 HIS A O 1
ATOM 961 N N . ILE A 1 131 ? -16.101 2.033 2.373 1.00 88.56 131 ILE A N 1
ATOM 962 C CA . ILE A 1 131 ? -16.175 3.475 2.588 1.00 88.56 131 ILE A CA 1
ATOM 963 C C . ILE A 1 131 ? -17.599 3.973 2.328 1.00 88.56 131 ILE A C 1
ATOM 965 O O . ILE A 1 131 ? -18.182 3.685 1.279 1.00 88.56 131 ILE A O 1
ATOM 969 N N . ASP A 1 132 ? -18.173 4.714 3.275 1.00 82.81 132 ASP A N 1
ATOM 970 C CA . ASP A 1 132 ? -19.441 5.408 3.059 1.00 82.81 132 ASP A CA 1
ATOM 971 C C . ASP A 1 132 ? -19.191 6.608 2.136 1.00 82.81 132 ASP A C 1
ATOM 973 O O . ASP A 1 132 ? -18.467 7.536 2.502 1.00 82.81 132 ASP A O 1
ATOM 977 N N . LYS A 1 133 ? -19.773 6.553 0.931 1.00 80.88 133 LYS A N 1
ATOM 978 C CA . LYS A 1 133 ? -19.623 7.527 -0.169 1.00 80.88 133 LYS A CA 1
ATOM 979 C C . LYS A 1 133 ? -18.185 7.617 -0.708 1.00 80.88 133 LYS A C 1
ATOM 981 O O . LYS A 1 133 ? -17.442 8.532 -0.348 1.00 80.88 133 LYS A O 1
ATOM 986 N N . PRO A 1 134 ? -17.781 6.687 -1.594 1.00 78.44 134 PRO A N 1
ATOM 987 C CA . PRO A 1 134 ? -16.480 6.768 -2.245 1.00 78.44 134 PRO A CA 1
ATOM 988 C C . PRO A 1 134 ? -16.359 8.062 -3.058 1.00 78.44 134 PRO A C 1
ATOM 990 O O . PRO A 1 134 ? -17.323 8.518 -3.674 1.00 78.44 134 PRO A O 1
ATOM 993 N N . SER A 1 135 ? -15.159 8.633 -3.071 1.00 80.19 135 SER A N 1
ATOM 994 C CA . SER A 1 135 ? -14.787 9.729 -3.964 1.00 80.19 135 SER A CA 1
ATOM 995 C C . SER A 1 135 ? -13.697 9.295 -4.918 1.00 80.19 135 SER A C 1
ATOM 997 O O . SER A 1 135 ? -12.910 8.413 -4.585 1.00 80.19 135 SER A O 1
ATOM 999 N N . ASP A 1 136 ? -13.555 10.031 -6.012 1.00 78.31 136 ASP A N 1
ATOM 1000 C CA . ASP A 1 136 ? -12.458 9.836 -6.961 1.00 78.31 136 ASP A CA 1
ATOM 1001 C C . ASP A 1 136 ? -11.079 10.198 -6.371 1.00 78.31 136 ASP A C 1
ATOM 1003 O O . ASP A 1 136 ? -10.045 9.774 -6.882 1.00 78.31 136 ASP A O 1
ATOM 1007 N N . ALA A 1 137 ? -11.039 10.981 -5.285 1.00 81.19 137 ALA A N 1
ATOM 1008 C CA . ALA A 1 137 ? -9.799 11.312 -4.590 1.00 81.19 137 ALA A CA 1
ATOM 1009 C C . ALA A 1 137 ? -9.236 10.100 -3.830 1.00 81.19 137 ALA A C 1
ATOM 1011 O O . ALA A 1 137 ? -9.973 9.368 -3.167 1.00 81.19 137 ALA A O 1
ATOM 1012 N N . PHE A 1 138 ? -7.909 9.937 -3.862 1.00 80.44 138 PHE A N 1
ATOM 1013 C CA . PHE A 1 138 ? -7.221 8.888 -3.112 1.00 80.44 138 PHE A CA 1
ATOM 1014 C C . PHE A 1 138 ? -7.442 9.060 -1.600 1.00 80.44 138 PHE A C 1
ATOM 1016 O O . PHE A 1 138 ? -6.937 10.011 -1.001 1.00 80.44 138 PHE A O 1
ATOM 1023 N N . SER A 1 139 ? -8.155 8.118 -0.978 1.00 86.44 139 SER A N 1
ATOM 1024 C CA . SER A 1 139 ? -8.349 8.046 0.475 1.00 86.44 139 SER A CA 1
ATOM 1025 C C . SER A 1 139 ? -7.921 6.658 0.967 1.00 86.44 139 SER A C 1
ATOM 1027 O O . SER A 1 139 ? -8.579 5.672 0.634 1.00 86.44 139 SER A O 1
ATOM 1029 N N . PRO A 1 140 ? -6.791 6.530 1.690 1.00 92.88 140 PRO A N 1
ATOM 1030 C CA . PRO A 1 140 ? -6.268 5.222 2.063 1.00 92.88 140 PRO A CA 1
ATOM 1031 C C . PRO A 1 140 ? -7.160 4.547 3.109 1.00 92.88 140 PRO A C 1
ATOM 1033 O O . PRO A 1 140 ? -7.337 5.058 4.212 1.00 92.88 140 PRO A O 1
ATOM 1036 N N . SER A 1 141 ? -7.654 3.350 2.805 1.00 95.69 141 SER A N 1
ATOM 1037 C CA . SER A 1 141 ? -8.330 2.487 3.777 1.00 95.69 141 SER A CA 1
ATOM 1038 C C . SER A 1 141 ? -7.357 1.972 4.841 1.00 95.69 141 SER A C 1
ATOM 1040 O O . SER A 1 141 ? -7.721 1.861 6.008 1.00 95.69 141 SER A O 1
ATOM 1042 N N . TYR A 1 142 ? -6.105 1.706 4.469 1.00 98.31 142 TYR A N 1
ATOM 1043 C CA . TYR A 1 142 ? -5.082 1.170 5.367 1.00 98.31 142 TYR A CA 1
ATOM 1044 C C . TYR A 1 142 ? -3.847 2.066 5.335 1.00 98.31 142 TYR A C 1
ATOM 1046 O O . TYR A 1 142 ? -3.369 2.445 4.264 1.00 98.31 142 TYR A O 1
ATOM 1054 N N . SER A 1 143 ? -3.307 2.416 6.501 1.00 98.19 143 SER A N 1
ATOM 1055 C CA . SER A 1 143 ? -2.143 3.302 6.570 1.00 98.19 143 SER A CA 1
ATOM 1056 C C . SER A 1 143 ? -1.112 2.864 7.602 1.00 98.19 143 SER A C 1
ATOM 1058 O O . SER A 1 143 ? -1.445 2.623 8.760 1.00 98.19 143 SER A O 1
ATOM 1060 N N . ALA A 1 144 ? 0.149 2.811 7.172 1.00 98.44 144 ALA A N 1
ATOM 1061 C CA . ALA A 1 144 ? 1.321 2.679 8.026 1.00 98.44 144 ALA A CA 1
ATOM 1062 C C . ALA A 1 144 ? 2.040 4.033 8.098 1.00 98.44 144 ALA A C 1
ATOM 1064 O O . ALA A 1 144 ? 2.406 4.615 7.068 1.00 98.44 144 ALA A O 1
ATOM 1065 N N . ASN A 1 145 ? 2.217 4.552 9.310 1.00 97.12 145 ASN A N 1
ATOM 1066 C CA . ASN A 1 145 ? 2.976 5.769 9.561 1.00 97.12 145 ASN A CA 1
ATOM 1067 C C . ASN A 1 145 ? 3.807 5.673 10.853 1.00 97.12 145 ASN A C 1
ATOM 1069 O O . ASN A 1 145 ? 3.686 4.730 11.634 1.00 97.12 145 ASN A O 1
ATOM 1073 N N . SER A 1 146 ? 4.673 6.660 11.066 1.00 96.50 146 SER A N 1
ATOM 1074 C CA . SER A 1 146 ? 5.565 6.787 12.216 1.00 96.50 146 SER A CA 1
ATOM 1075 C C . SER A 1 146 ? 6.322 5.491 12.517 1.00 96.50 146 SER A C 1
ATOM 1077 O O . SER A 1 146 ? 6.189 4.941 13.614 1.00 96.50 146 SER A O 1
ATOM 1079 N N . ASN A 1 147 ? 7.100 5.024 11.531 1.00 97.69 147 ASN A N 1
ATOM 1080 C CA . ASN A 1 147 ? 7.958 3.840 11.633 1.00 97.69 147 ASN A CA 1
ATOM 1081 C C . ASN A 1 147 ? 7.195 2.552 12.008 1.00 97.69 147 ASN A C 1
ATOM 1083 O O . ASN A 1 147 ? 7.648 1.767 12.839 1.00 97.69 147 ASN A O 1
ATOM 1087 N N . SER A 1 148 ? 6.000 2.363 11.442 1.00 98.56 148 SER A N 1
ATOM 1088 C CA . SER A 1 148 ? 5.168 1.176 11.694 1.00 98.56 148 SER A CA 1
ATOM 1089 C C . SER A 1 148 ? 5.239 0.182 10.538 1.00 98.56 148 SER A C 1
ATOM 1091 O O . SER A 1 148 ? 5.519 0.558 9.401 1.00 98.56 148 SER A O 1
ATOM 1093 N N . ASN A 1 149 ? 4.923 -1.078 10.823 1.00 98.62 149 ASN A N 1
ATOM 1094 C CA . ASN A 1 149 ? 4.929 -2.169 9.856 1.00 98.62 149 ASN A CA 1
ATOM 1095 C C . ASN A 1 149 ? 3.521 -2.752 9.702 1.00 98.62 149 ASN A C 1
ATOM 1097 O O . ASN A 1 149 ? 2.838 -2.996 10.702 1.00 98.62 149 ASN A O 1
ATOM 1101 N N . ILE A 1 150 ? 3.100 -3.006 8.464 1.00 98.81 150 ILE A N 1
ATOM 1102 C CA . ILE A 1 150 ? 1.881 -3.763 8.160 1.00 98.81 150 ILE A CA 1
ATOM 1103 C C . ILE A 1 150 ? 2.235 -4.952 7.267 1.00 98.81 150 ILE A C 1
ATOM 1105 O O . ILE A 1 150 ? 2.817 -4.766 6.207 1.00 98.81 150 ILE A O 1
ATOM 1109 N N . ILE A 1 151 ? 1.841 -6.160 7.661 1.00 98.75 151 ILE A N 1
ATOM 1110 C CA . ILE A 1 151 ? 1.939 -7.370 6.836 1.00 98.75 151 ILE A CA 1
ATOM 1111 C C . ILE A 1 151 ? 0.541 -7.725 6.335 1.00 98.75 151 ILE A C 1
ATOM 1113 O O . ILE A 1 151 ? -0.415 -7.737 7.112 1.00 98.75 151 ILE A O 1
ATOM 1117 N N . VAL A 1 152 ? 0.411 -7.989 5.037 1.00 98.69 152 VAL A N 1
ATOM 1118 C CA . VAL A 1 152 ? -0.875 -8.090 4.342 1.00 98.69 152 VAL A CA 1
ATOM 1119 C C . VAL A 1 152 ? -0.993 -9.426 3.617 1.00 98.69 152 VAL A C 1
ATOM 1121 O O . VAL A 1 152 ? -0.130 -9.786 2.819 1.00 98.69 152 VAL A O 1
ATOM 1124 N N . THR A 1 153 ? -2.065 -10.176 3.871 1.00 97.50 153 THR A N 1
ATOM 1125 C CA . THR A 1 153 ? -2.308 -11.496 3.266 1.00 97.50 153 THR A CA 1
ATOM 1126 C C . THR A 1 153 ? -3.775 -11.685 2.880 1.00 97.50 153 THR A C 1
ATOM 1128 O O . THR A 1 153 ? -4.683 -11.359 3.648 1.00 97.50 153 THR A O 1
ATOM 1131 N N . GLY A 1 154 ? -4.012 -12.274 1.703 1.00 95.12 154 GLY A N 1
ATOM 1132 C CA . GLY A 1 154 ? -5.341 -12.713 1.265 1.00 95.12 154 GLY A CA 1
ATOM 1133 C C . GLY A 1 154 ? -6.384 -11.598 1.150 1.00 95.12 154 GLY A C 1
ATOM 1134 O O . GLY A 1 154 ? -7.567 -11.852 1.366 1.00 95.12 154 GLY A O 1
ATOM 1135 N N . MET A 1 155 ? -5.959 -10.367 0.872 1.00 96.31 155 MET A N 1
ATOM 1136 C CA . MET A 1 155 ? -6.853 -9.228 0.668 1.00 96.31 155 MET A CA 1
ATOM 1137 C C . MET A 1 155 ? -7.370 -9.193 -0.771 1.00 96.31 155 MET A C 1
ATOM 1139 O O . MET A 1 155 ? -6.620 -9.458 -1.711 1.00 96.31 155 MET A O 1
ATOM 1143 N N . ASP A 1 156 ? -8.628 -8.798 -0.943 1.00 95.94 156 ASP A N 1
ATOM 1144 C CA . ASP A 1 156 ? -9.213 -8.483 -2.245 1.00 95.94 156 ASP A CA 1
ATOM 1145 C C . ASP A 1 156 ? -9.761 -7.055 -2.204 1.00 95.94 156 ASP A C 1
ATOM 1147 O O . ASP A 1 156 ? -10.782 -6.775 -1.573 1.00 95.94 156 ASP A O 1
ATOM 1151 N N . GLY A 1 157 ? -9.024 -6.133 -2.817 1.00 94.56 157 GLY A N 1
ATOM 1152 C CA . GLY A 1 157 ? -9.283 -4.704 -2.734 1.00 94.56 157 GLY A CA 1
ATOM 1153 C C . GLY A 1 157 ? -8.603 -4.018 -1.546 1.00 94.56 157 GLY A C 1
ATOM 1154 O O . GLY A 1 157 ? -8.083 -4.639 -0.618 1.00 94.56 157 GLY A O 1
ATOM 1155 N N . GLY A 1 158 ? -8.610 -2.687 -1.592 1.00 94.00 158 GLY A N 1
ATOM 1156 C CA . GLY A 1 158 ? -8.073 -1.824 -0.542 1.00 94.00 158 GLY A CA 1
ATOM 1157 C C . GLY A 1 158 ? -7.057 -0.813 -1.065 1.00 94.00 158 GLY A C 1
ATOM 1158 O O . GLY A 1 158 ? -6.297 -1.078 -1.997 1.00 94.00 158 GLY A O 1
ATOM 1159 N N . MET A 1 159 ? -7.053 0.363 -0.439 1.00 96.38 159 MET A N 1
ATOM 1160 C CA . MET A 1 159 ? -6.111 1.444 -0.730 1.00 96.38 159 MET A CA 1
ATOM 1161 C C . MET A 1 159 ? -5.134 1.582 0.436 1.00 96.38 159 MET A C 1
ATOM 1163 O O . MET A 1 159 ? -5.546 1.838 1.568 1.00 96.38 159 MET A O 1
ATOM 1167 N N . PHE A 1 160 ? -3.846 1.407 0.164 1.00 98.38 160 PHE A N 1
ATOM 1168 C CA . PHE A 1 160 ? -2.789 1.358 1.167 1.00 98.38 160 PHE A CA 1
ATOM 1169 C C . PHE A 1 160 ? -1.862 2.557 1.044 1.00 98.38 160 PHE A C 1
ATOM 1171 O O . PHE A 1 160 ? -1.483 2.955 -0.057 1.00 98.38 160 PHE A O 1
ATOM 1178 N N . ARG A 1 161 ? -1.442 3.101 2.187 1.00 98.38 161 ARG A N 1
ATOM 1179 C CA . ARG A 1 161 ? -0.407 4.133 2.248 1.00 98.38 161 ARG A CA 1
ATOM 1180 C C . ARG A 1 161 ? 0.699 3.758 3.224 1.00 98.38 161 ARG A C 1
ATOM 1182 O O . ARG A 1 161 ? 0.433 3.599 4.414 1.00 98.38 161 ARG A O 1
ATOM 1189 N N . ALA A 1 162 ? 1.935 3.721 2.737 1.00 98.50 162 ALA A N 1
ATOM 1190 C CA . ALA A 1 162 ? 3.136 3.680 3.565 1.00 98.50 162 ALA A CA 1
ATOM 1191 C C . ALA A 1 162 ? 3.768 5.078 3.588 1.00 98.50 162 ALA A C 1
ATOM 1193 O O . ALA A 1 162 ? 4.043 5.652 2.533 1.00 98.50 162 ALA A O 1
ATOM 1194 N N . SER A 1 163 ? 3.958 5.652 4.776 1.00 97.69 163 SER A N 1
ATOM 1195 C CA . SER A 1 163 ? 4.515 7.002 4.935 1.00 97.69 163 SER A CA 1
ATOM 1196 C C . SER A 1 163 ? 5.385 7.119 6.185 1.00 97.69 163 SER A C 1
ATOM 1198 O O . SER A 1 163 ? 5.297 6.304 7.101 1.00 97.69 163 SER A O 1
ATOM 1200 N N . THR A 1 164 ? 6.194 8.172 6.277 1.00 96.62 164 THR A N 1
ATOM 1201 C CA . THR A 1 164 ? 7.049 8.498 7.434 1.00 96.62 164 THR A CA 1
ATOM 1202 C C . THR A 1 164 ? 7.905 7.311 7.901 1.00 96.62 164 THR A C 1
ATOM 1204 O O . THR A 1 164 ? 7.754 6.831 9.028 1.00 96.62 164 THR A O 1
ATOM 1207 N N . SER A 1 165 ? 8.766 6.827 7.002 1.00 97.31 165 SER A N 1
ATOM 1208 C CA . SER A 1 165 ? 9.690 5.704 7.224 1.00 97.31 165 SER A CA 1
ATOM 1209 C C . SER A 1 165 ? 9.008 4.404 7.665 1.00 97.31 165 SER A C 1
ATOM 1211 O O . SER A 1 165 ? 9.517 3.704 8.532 1.00 97.31 165 SER A O 1
ATOM 1213 N N . SER A 1 166 ? 7.830 4.100 7.116 1.00 98.56 166 SER A N 1
ATOM 1214 C CA . SER A 1 166 ? 7.063 2.896 7.473 1.00 98.56 166 SER A CA 1
ATOM 1215 C C . SER A 1 166 ? 7.193 1.799 6.425 1.00 98.56 166 SER A C 1
ATOM 1217 O O . SER A 1 166 ? 7.653 2.041 5.307 1.00 98.56 166 SER A O 1
ATOM 1219 N N . HIS A 1 167 ? 6.748 0.596 6.776 1.00 98.62 167 HIS A N 1
ATOM 1220 C CA . HIS A 1 167 ? 6.828 -0.567 5.908 1.00 98.62 167 HIS A CA 1
ATOM 1221 C C . HIS A 1 167 ? 5.464 -1.228 5.695 1.00 98.62 167 HIS A C 1
ATOM 1223 O O . HIS A 1 167 ? 4.686 -1.377 6.640 1.00 98.62 167 HIS A O 1
ATOM 1229 N N . ILE A 1 168 ? 5.176 -1.644 4.460 1.00 98.81 168 ILE A N 1
ATOM 1230 C CA . ILE A 1 168 ? 4.072 -2.566 4.166 1.00 98.81 168 ILE A CA 1
ATOM 1231 C C . ILE A 1 168 ? 4.612 -3.745 3.361 1.00 98.81 168 ILE A C 1
ATOM 1233 O O . ILE A 1 168 ? 5.283 -3.550 2.352 1.00 98.81 168 ILE A O 1
ATOM 1237 N N . ASP A 1 169 ? 4.298 -4.957 3.796 1.00 98.69 169 ASP A N 1
ATOM 1238 C CA . ASP A 1 169 ? 4.722 -6.194 3.154 1.00 98.69 169 ASP A CA 1
ATOM 1239 C C . ASP A 1 169 ? 3.505 -6.999 2.686 1.00 98.69 169 ASP A C 1
ATOM 1241 O O . ASP A 1 169 ? 2.714 -7.497 3.492 1.00 98.69 169 ASP A O 1
ATOM 1245 N N . PHE A 1 170 ? 3.333 -7.092 1.370 1.00 98.69 170 PHE A N 1
ATOM 1246 C CA . PHE A 1 170 ? 2.285 -7.875 0.731 1.00 98.69 170 PHE A CA 1
ATOM 1247 C C . PHE A 1 170 ? 2.791 -9.291 0.461 1.00 98.69 170 PHE A C 1
ATOM 1249 O O . PHE A 1 170 ? 3.565 -9.546 -0.464 1.00 98.69 170 PHE A O 1
ATOM 1256 N N . GLN A 1 171 ? 2.286 -10.222 1.259 1.00 97.31 171 GLN A N 1
ATOM 1257 C CA . GLN A 1 171 ? 2.493 -11.653 1.079 1.00 97.31 171 GLN A CA 1
ATOM 1258 C C . GLN A 1 171 ? 1.638 -12.182 -0.084 1.00 97.31 171 GLN A C 1
ATOM 1260 O O . GLN A 1 171 ? 0.805 -11.469 -0.646 1.00 97.31 171 GLN A O 1
ATOM 1265 N N . ALA A 1 172 ? 1.811 -13.448 -0.455 1.00 94.38 172 ALA A N 1
ATOM 1266 C CA . ALA A 1 172 ? 1.090 -14.027 -1.584 1.00 94.38 172 ALA A CA 1
ATOM 1267 C C . ALA A 1 172 ? -0.448 -13.952 -1.443 1.00 94.38 172 ALA A C 1
ATOM 1269 O O . ALA A 1 172 ? -1.018 -14.114 -0.360 1.00 94.38 172 ALA A O 1
ATOM 1270 N N . GLY A 1 173 ? -1.133 -13.785 -2.579 1.00 94.75 173 GLY A N 1
ATOM 1271 C CA . GLY A 1 173 ? -2.588 -13.942 -2.677 1.00 94.75 173 GLY A CA 1
ATOM 1272 C C . GLY A 1 173 ? -3.411 -12.663 -2.517 1.00 94.75 173 GLY A C 1
ATOM 1273 O O . GLY A 1 173 ? -4.636 -12.759 -2.459 1.00 94.75 173 GLY A O 1
ATOM 1274 N N . ASN A 1 174 ? -2.778 -11.488 -2.481 1.00 97.94 174 ASN A N 1
ATOM 1275 C CA . ASN A 1 174 ? -3.484 -10.205 -2.497 1.00 97.94 174 ASN A CA 1
ATOM 1276 C C . ASN A 1 174 ? -3.871 -9.796 -3.929 1.00 97.94 174 ASN A C 1
ATOM 1278 O O . ASN A 1 174 ? -3.097 -10.004 -4.868 1.00 97.94 174 ASN A O 1
ATOM 1282 N N . LYS A 1 175 ? -5.058 -9.209 -4.113 1.00 97.56 175 LYS A N 1
ATOM 1283 C CA . LYS A 1 175 ? -5.591 -8.807 -5.427 1.00 97.56 175 LYS A CA 1
ATOM 1284 C C . LYS A 1 175 ? -6.293 -7.457 -5.369 1.00 97.56 175 LYS A C 1
ATOM 1286 O O . LYS A 1 175 ? -6.761 -7.048 -4.311 1.00 97.56 175 LYS A O 1
ATOM 1291 N N . ASN A 1 176 ? -6.397 -6.787 -6.518 1.00 96.75 176 ASN A N 1
ATOM 1292 C CA . ASN A 1 176 ? -7.120 -5.522 -6.676 1.00 96.75 176 ASN A CA 1
ATOM 1293 C C . ASN A 1 176 ? -6.629 -4.389 -5.749 1.00 96.75 176 ASN A C 1
ATOM 1295 O O . ASN A 1 176 ? -7.402 -3.522 -5.335 1.00 96.75 176 ASN A O 1
ATOM 1299 N N . ILE A 1 177 ? -5.337 -4.388 -5.413 1.00 97.81 177 ILE A N 1
ATOM 1300 C CA . ILE A 1 177 ? -4.753 -3.466 -4.431 1.00 97.81 177 ILE A CA 1
ATOM 1301 C C . ILE A 1 177 ? -4.336 -2.144 -5.084 1.00 97.81 177 ILE A C 1
ATOM 1303 O O . ILE A 1 177 ? -3.813 -2.125 -6.199 1.00 97.81 177 ILE A O 1
ATOM 1307 N N . GLN A 1 178 ? -4.516 -1.032 -4.368 1.00 97.81 178 GLN A N 1
ATOM 1308 C CA . GLN A 1 178 ? -3.894 0.250 -4.704 1.00 97.81 178 GLN A CA 1
ATOM 1309 C C . GLN A 1 178 ? -2.902 0.668 -3.619 1.00 97.81 178 GLN A C 1
ATOM 1311 O O . GLN A 1 178 ? -3.213 0.567 -2.433 1.00 97.81 178 GLN A O 1
ATOM 1316 N N . VAL A 1 179 ? -1.726 1.163 -4.007 1.00 98.12 179 VAL A N 1
ATOM 1317 C CA . VAL A 1 179 ? -0.651 1.528 -3.070 1.00 98.12 179 VAL A CA 1
ATOM 1318 C C . VAL A 1 179 ? -0.103 2.919 -3.366 1.00 98.12 179 VAL A C 1
ATOM 1320 O O . VAL A 1 179 ? 0.198 3.241 -4.513 1.00 98.12 179 VAL A O 1
ATOM 1323 N N . LEU A 1 180 ? 0.100 3.709 -2.310 1.00 98.25 180 LEU A N 1
ATOM 1324 C CA . LEU A 1 180 ? 0.883 4.942 -2.317 1.00 98.25 180 LEU A CA 1
ATOM 1325 C C . LEU A 1 180 ? 2.058 4.833 -1.332 1.00 98.25 180 LEU A C 1
ATOM 1327 O O . LEU A 1 180 ? 1.857 4.600 -0.138 1.00 98.25 180 LEU A O 1
ATOM 1331 N N . VAL A 1 181 ? 3.280 5.055 -1.817 1.00 98.50 181 VAL A N 1
ATOM 1332 C CA . VAL A 1 181 ? 4.511 4.997 -1.013 1.00 98.50 181 VAL A CA 1
ATOM 1333 C C . VAL A 1 181 ? 5.182 6.365 -0.962 1.00 98.50 181 VAL A C 1
ATOM 1335 O O . VAL A 1 181 ? 5.545 6.911 -2.005 1.00 98.50 181 VAL A O 1
ATOM 1338 N N . THR A 1 182 ? 5.364 6.920 0.241 1.00 97.12 182 THR A N 1
ATOM 1339 C CA . THR A 1 182 ? 5.946 8.259 0.445 1.00 97.12 182 THR A CA 1
ATOM 1340 C C . THR A 1 182 ? 6.973 8.303 1.575 1.00 97.12 182 THR A C 1
ATOM 1342 O O . THR A 1 182 ? 7.079 7.386 2.386 1.00 97.12 182 THR A O 1
ATOM 1345 N N . ASP A 1 183 ? 7.716 9.409 1.667 1.00 94.38 183 ASP A N 1
ATOM 1346 C CA . ASP A 1 183 ? 8.456 9.809 2.875 1.00 94.38 183 ASP A CA 1
ATOM 1347 C C . ASP A 1 183 ? 9.426 8.740 3.419 1.00 94.38 183 ASP A C 1
ATOM 1349 O O . ASP A 1 183 ? 9.364 8.376 4.594 1.00 94.38 183 ASP A O 1
ATOM 1353 N N . ASN A 1 184 ? 10.316 8.233 2.556 1.00 95.81 184 ASN A N 1
ATOM 1354 C CA . ASN A 1 184 ? 11.304 7.183 2.869 1.00 95.81 184 ASN A CA 1
ATOM 1355 C C . ASN A 1 184 ? 10.684 5.851 3.330 1.00 95.81 184 ASN A C 1
ATOM 1357 O O . ASN A 1 184 ? 11.308 5.101 4.076 1.00 95.81 184 ASN A O 1
ATOM 1361 N N . SER A 1 185 ? 9.445 5.574 2.927 1.00 98.50 185 SER A N 1
ATOM 1362 C CA . SER A 1 185 ? 8.763 4.317 3.246 1.00 98.50 185 SER A CA 1
ATOM 1363 C C . SER A 1 185 ? 9.010 3.262 2.181 1.00 98.50 185 SER A C 1
ATOM 1365 O O . SER A 1 185 ? 9.344 3.578 1.038 1.00 98.50 185 SER A O 1
ATOM 1367 N N . VAL A 1 186 ? 8.811 2.009 2.571 1.00 98.69 186 VAL A N 1
ATOM 1368 C CA . VAL A 1 186 ? 9.141 0.831 1.768 1.00 98.69 186 VAL A CA 1
ATOM 1369 C C . VAL A 1 186 ? 7.902 -0.038 1.644 1.00 98.69 186 VAL A C 1
ATOM 1371 O O . VAL A 1 186 ? 7.269 -0.359 2.650 1.00 98.69 186 VAL A O 1
ATOM 1374 N N . VAL A 1 187 ? 7.586 -0.472 0.430 1.00 98.81 187 VAL A N 1
ATOM 1375 C CA . VAL A 1 187 ? 6.591 -1.519 0.202 1.00 98.81 187 VAL A CA 1
ATOM 1376 C C . VAL A 1 187 ? 7.223 -2.684 -0.537 1.00 98.81 187 VAL A C 1
ATOM 1378 O O . VAL A 1 187 ? 7.819 -2.478 -1.588 1.00 98.81 187 VAL A O 1
ATOM 1381 N N . ASN A 1 188 ? 7.059 -3.889 0.003 1.00 98.50 188 ASN A N 1
ATOM 1382 C CA . ASN A 1 188 ? 7.474 -5.134 -0.637 1.00 98.50 188 ASN A CA 1
ATOM 1383 C C . ASN A 1 188 ? 6.241 -5.943 -1.029 1.0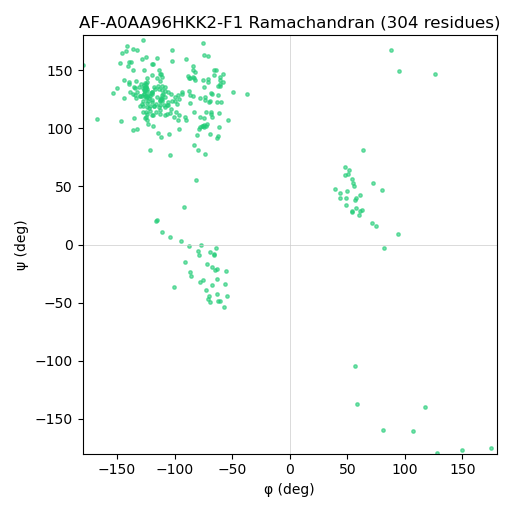0 98.50 188 ASN A C 1
ATOM 1385 O O . ASN A 1 188 ? 5.221 -5.898 -0.340 1.00 98.50 188 ASN A O 1
ATOM 1389 N N . ALA A 1 189 ? 6.327 -6.674 -2.135 1.00 98.06 189 ALA A N 1
ATOM 1390 C CA . ALA A 1 189 ? 5.240 -7.510 -2.610 1.00 98.06 189 ALA A CA 1
ATOM 1391 C C . ALA A 1 189 ? 5.732 -8.807 -3.251 1.00 98.06 189 ALA A C 1
ATOM 1393 O O . ALA A 1 189 ? 6.700 -8.813 -4.010 1.00 98.06 189 ALA A O 1
ATOM 1394 N N . THR A 1 190 ? 5.005 -9.892 -2.995 1.00 96.56 190 THR A N 1
ATOM 1395 C CA . THR A 1 190 ? 5.194 -11.203 -3.629 1.00 96.56 190 THR A CA 1
ATOM 1396 C C . THR A 1 190 ? 3.846 -11.764 -4.078 1.00 96.56 190 THR A C 1
ATOM 1398 O O . THR A 1 190 ? 2.839 -11.587 -3.388 1.00 96.56 190 THR A O 1
ATOM 1401 N N . SER A 1 191 ? 3.804 -12.407 -5.254 1.00 96.50 191 SER A N 1
ATOM 1402 C CA . SER A 1 191 ? 2.609 -13.066 -5.818 1.00 96.50 191 SER A CA 1
ATOM 1403 C C . SER A 1 191 ? 1.292 -12.296 -5.593 1.00 96.50 191 SER A C 1
ATOM 1405 O O . SER A 1 191 ? 0.295 -12.858 -5.124 1.00 96.50 191 SER 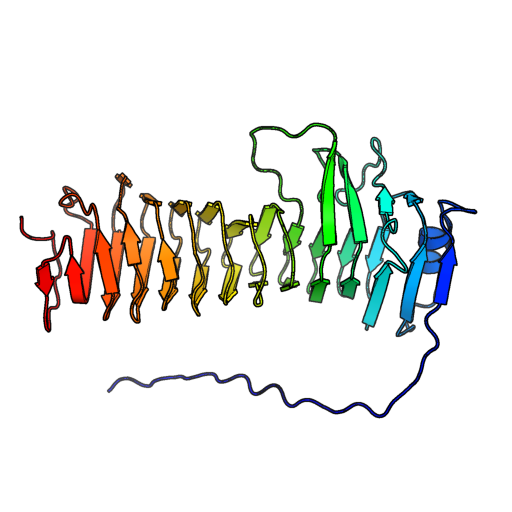A O 1
ATOM 1407 N N . SER A 1 192 ? 1.308 -10.993 -5.888 1.00 97.69 192 SER A N 1
ATOM 1408 C CA . SER A 1 192 ? 0.198 -10.067 -5.634 1.00 97.69 192 SER A CA 1
ATOM 1409 C C . SER A 1 192 ? -0.195 -9.297 -6.896 1.00 97.69 192 SER A C 1
ATOM 1411 O O . SER A 1 192 ? 0.639 -9.041 -7.765 1.00 97.69 192 SER A O 1
ATOM 1413 N N . HIS A 1 193 ? -1.471 -8.920 -7.005 1.00 98.31 193 HIS A N 1
ATOM 1414 C CA . HIS A 1 193 ? -1.982 -8.104 -8.111 1.00 98.31 193 HIS A CA 1
ATOM 1415 C C . HIS A 1 193 ? -2.406 -6.710 -7.634 1.00 98.31 193 HIS A C 1
ATOM 1417 O O . HIS A 1 193 ? -3.225 -6.562 -6.721 1.00 98.31 193 HIS A O 1
ATOM 1423 N N . PHE A 1 194 ? -1.835 -5.694 -8.277 1.00 98.56 194 PHE A N 1
ATOM 1424 C CA . PHE A 1 194 ? -2.047 -4.284 -7.988 1.00 98.56 194 PHE A CA 1
ATOM 1425 C C . PHE A 1 194 ? -2.731 -3.600 -9.168 1.00 98.56 194 PHE A C 1
ATOM 1427 O O . PHE A 1 194 ? -2.221 -3.611 -10.287 1.00 98.56 194 PHE A O 1
ATOM 1434 N N . ASN A 1 195 ? -3.838 -2.917 -8.897 1.00 97.75 195 ASN A N 1
ATOM 1435 C CA . ASN A 1 195 ? -4.503 -2.068 -9.883 1.00 97.75 195 ASN A CA 1
ATOM 1436 C C . ASN A 1 195 ? -3.692 -0.789 -10.126 1.00 97.75 195 ASN A C 1
ATOM 1438 O O . ASN A 1 195 ? -3.575 -0.315 -11.255 1.00 97.75 195 ASN A O 1
ATOM 1442 N N . ALA A 1 196 ? -3.121 -0.225 -9.059 1.00 97.75 196 ALA A N 1
ATOM 1443 C CA . ALA A 1 196 ? -2.292 0.967 -9.147 1.00 97.75 196 ALA A CA 1
ATOM 1444 C C . ALA A 1 196 ? -1.223 0.990 -8.052 1.00 97.75 196 ALA A C 1
ATOM 1446 O O . ALA A 1 196 ? -1.512 0.766 -6.877 1.00 97.75 196 ALA A O 1
ATOM 1447 N N . VAL A 1 197 ? 0.003 1.328 -8.428 1.00 98.25 197 VAL A N 1
ATOM 1448 C CA . VAL A 1 197 ? 1.098 1.621 -7.505 1.00 98.25 197 VAL A CA 1
ATOM 1449 C C . VAL A 1 197 ? 1.633 3.004 -7.830 1.00 98.25 197 VAL A C 1
ATOM 1451 O O . VAL A 1 197 ? 1.974 3.296 -8.976 1.00 98.25 197 VAL A O 1
ATOM 1454 N N . GLN A 1 198 ? 1.719 3.848 -6.808 1.00 97.69 198 GLN A N 1
ATOM 1455 C CA . GLN A 1 198 ? 2.311 5.173 -6.889 1.00 97.69 198 GLN A CA 1
ATOM 1456 C C . GLN A 1 198 ? 3.452 5.290 -5.886 1.00 97.69 198 GLN A C 1
ATOM 1458 O O . GLN A 1 198 ? 3.264 5.073 -4.687 1.00 97.69 198 GLN A O 1
ATOM 1463 N N . THR A 1 199 ? 4.630 5.685 -6.356 1.00 97.50 199 THR A N 1
ATOM 1464 C CA . THR A 1 199 ? 5.729 6.099 -5.480 1.00 97.50 199 THR A CA 1
ATOM 1465 C C . THR A 1 199 ? 5.959 7.596 -5.630 1.00 97.50 199 THR A C 1
ATOM 1467 O O . THR A 1 199 ? 5.923 8.143 -6.732 1.00 97.50 199 THR A O 1
ATOM 1470 N N . TRP A 1 200 ? 6.145 8.288 -4.508 1.00 94.06 200 TRP A N 1
ATOM 1471 C CA . TRP A 1 200 ? 6.373 9.731 -4.473 1.00 94.06 200 TRP A CA 1
ATOM 1472 C C . TRP A 1 200 ? 7.423 10.089 -3.424 1.00 94.06 200 TRP A C 1
ATOM 1474 O O . TRP A 1 200 ? 7.588 9.404 -2.413 1.00 94.06 200 TRP A O 1
ATOM 1484 N N . GLY A 1 201 ? 8.123 11.207 -3.630 1.00 89.25 201 GLY A N 1
ATOM 1485 C CA . GLY A 1 201 ? 9.231 11.604 -2.759 1.00 89.25 201 GLY A CA 1
ATOM 1486 C C . GLY A 1 201 ? 10.277 10.495 -2.754 1.00 89.25 201 GLY A C 1
ATOM 1487 O O . GLY A 1 201 ? 10.523 9.934 -3.802 1.00 89.25 201 GLY A O 1
ATOM 1488 N N . ASN A 1 202 ? 10.839 10.132 -1.607 1.00 93.69 202 ASN A N 1
ATOM 1489 C CA . ASN A 1 202 ? 11.807 9.029 -1.512 1.00 93.69 202 ASN A CA 1
ATOM 1490 C C . ASN A 1 202 ? 11.140 7.667 -1.205 1.00 93.69 202 ASN A C 1
ATOM 1492 O O . ASN A 1 202 ? 11.688 6.872 -0.447 1.00 93.69 202 ASN A O 1
ATOM 1496 N N . GLY A 1 203 ? 9.910 7.428 -1.670 1.00 97.94 203 GLY A N 1
ATOM 1497 C CA . GLY A 1 203 ? 9.239 6.137 -1.484 1.00 97.94 203 GLY A CA 1
ATOM 1498 C C . GLY A 1 203 ? 9.865 5.033 -2.343 1.00 97.94 203 GLY A C 1
ATOM 1499 O O . GLY A 1 203 ? 10.226 5.288 -3.493 1.00 97.94 203 GLY A O 1
ATOM 1500 N N . TYR A 1 204 ? 9.953 3.818 -1.802 1.00 98.56 204 TYR A N 1
ATOM 1501 C CA . TYR A 1 204 ? 10.487 2.641 -2.492 1.00 98.56 204 TYR A CA 1
ATOM 1502 C C . TYR A 1 204 ? 9.441 1.524 -2.586 1.00 98.56 204 TYR A C 1
ATOM 1504 O O . TYR A 1 204 ? 8.831 1.157 -1.581 1.00 98.56 204 TYR A O 1
ATOM 1512 N N . PHE A 1 205 ? 9.249 0.970 -3.782 1.00 98.75 205 PHE A N 1
ATOM 1513 C CA . PHE A 1 205 ? 8.395 -0.197 -4.007 1.00 98.75 205 PHE A CA 1
ATOM 1514 C C . PHE A 1 205 ? 9.187 -1.323 -4.670 1.00 98.75 205 PHE A C 1
ATOM 1516 O O . PHE A 1 205 ? 9.802 -1.118 -5.714 1.00 98.75 205 PHE A O 1
ATOM 1523 N N . TYR A 1 206 ? 9.120 -2.514 -4.087 1.00 98.62 206 TYR A N 1
ATOM 1524 C CA . TYR A 1 206 ? 9.652 -3.743 -4.651 1.00 98.62 206 TYR A CA 1
ATOM 1525 C C . TYR A 1 206 ? 8.527 -4.743 -4.909 1.00 98.62 206 TYR A C 1
ATOM 1527 O O . TYR A 1 206 ? 7.692 -4.991 -4.037 1.00 98.62 206 TYR A O 1
ATOM 1535 N N . SER A 1 207 ? 8.540 -5.363 -6.086 1.00 97.44 207 SER A N 1
ATOM 1536 C CA . SER A 1 207 ? 7.614 -6.436 -6.446 1.00 97.44 207 SER A CA 1
ATOM 1537 C C . SER A 1 207 ? 8.356 -7.638 -7.016 1.00 97.44 207 SER A C 1
ATOM 1539 O O . SER A 1 207 ? 9.127 -7.504 -7.962 1.00 97.44 207 SER A O 1
ATOM 1541 N N . GLY A 1 208 ? 8.091 -8.821 -6.467 1.00 94.50 208 GLY A N 1
ATOM 1542 C CA . GLY A 1 208 ? 8.712 -10.089 -6.837 1.00 94.50 208 GLY A CA 1
ATOM 1543 C C . GLY A 1 208 ? 7.708 -11.200 -7.160 1.00 94.50 208 GLY A C 1
ATOM 1544 O O . GLY A 1 208 ? 6.496 -11.055 -6.982 1.00 94.50 208 GLY A O 1
ATOM 1545 N N . GLU A 1 209 ? 8.239 -12.348 -7.589 1.00 89.56 209 GLU A N 1
ATOM 1546 C CA . GLU A 1 209 ? 7.559 -13.653 -7.580 1.00 89.56 209 GLU A CA 1
ATOM 1547 C C . GLU A 1 209 ? 6.164 -13.676 -8.233 1.00 89.56 209 GLU A C 1
ATOM 1549 O O . GLU A 1 209 ? 5.166 -13.962 -7.572 1.00 89.56 209 GLU A O 1
ATOM 1554 N N . LYS A 1 210 ? 6.081 -13.418 -9.546 1.00 92.12 210 LYS A N 1
ATOM 1555 C CA . LYS A 1 210 ? 4.833 -13.497 -10.336 1.00 92.12 210 LYS A CA 1
ATOM 1556 C C . LYS A 1 210 ? 3.749 -12.509 -9.900 1.00 92.12 210 LYS A C 1
ATOM 1558 O O . LYS A 1 210 ? 2.557 -12.786 -10.032 1.00 92.12 210 LYS A O 1
ATOM 1563 N N . SER A 1 211 ? 4.156 -11.363 -9.374 1.00 97.25 211 SER A N 1
ATOM 1564 C CA . SER A 1 211 ? 3.243 -10.250 -9.135 1.00 97.25 211 SER A CA 1
ATOM 1565 C C . SER A 1 211 ? 2.865 -9.554 -10.446 1.00 97.25 211 SER A C 1
ATOM 1567 O O . SER A 1 211 ? 3.532 -9.708 -11.473 1.00 97.25 211 SER A O 1
ATOM 1569 N N . ALA A 1 212 ? 1.795 -8.768 -10.411 1.00 98.19 212 ALA A N 1
ATOM 1570 C CA . ALA A 1 212 ? 1.355 -7.969 -11.546 1.00 98.19 212 ALA A CA 1
ATOM 1571 C C . ALA A 1 212 ? 0.881 -6.583 -11.095 1.00 98.19 212 ALA A C 1
ATOM 1573 O O . ALA A 1 212 ? 0.203 -6.448 -10.078 1.00 98.19 212 ALA A O 1
ATOM 1574 N N . VAL A 1 213 ? 1.231 -5.557 -11.866 1.00 98.56 213 VAL A N 1
ATOM 1575 C CA . VAL A 1 213 ? 0.880 -4.157 -11.634 1.00 98.56 213 VAL A CA 1
ATOM 1576 C C . VAL A 1 213 ? 0.240 -3.606 -12.902 1.00 98.56 213 VAL A C 1
ATOM 1578 O O . VAL A 1 213 ? 0.892 -3.473 -13.937 1.00 98.56 213 VAL A O 1
ATOM 1581 N N . ASP A 1 214 ? -1.042 -3.265 -12.835 1.00 98.44 214 ASP A N 1
ATOM 1582 C CA . ASP A 1 214 ? -1.750 -2.726 -13.994 1.00 98.44 214 ASP A CA 1
ATOM 1583 C C . ASP A 1 214 ? -1.266 -1.306 -14.314 1.00 98.44 214 ASP A C 1
ATOM 1585 O O . ASP A 1 214 ? -0.920 -1.022 -15.459 1.00 98.44 214 ASP A O 1
ATOM 1589 N N . LYS A 1 215 ? -1.166 -0.433 -13.303 1.00 98.06 215 LYS A N 1
ATOM 1590 C CA . LYS A 1 215 ? -0.624 0.923 -13.452 1.00 98.06 215 LYS A CA 1
ATOM 1591 C C . LYS A 1 215 ? 0.476 1.214 -12.436 1.00 98.06 215 LYS A C 1
ATOM 1593 O O . LYS A 1 215 ? 0.225 1.232 -11.236 1.00 98.06 215 LYS A O 1
ATOM 1598 N N . LEU A 1 216 ? 1.680 1.502 -12.918 1.00 98.25 216 LEU A N 1
ATOM 1599 C CA . LEU A 1 216 ? 2.827 1.903 -12.113 1.00 98.25 216 LEU A CA 1
ATOM 1600 C C . LEU A 1 216 ? 3.198 3.354 -12.419 1.00 98.25 216 LEU A C 1
ATOM 1602 O O . LEU A 1 216 ? 3.533 3.688 -13.555 1.00 98.25 216 LEU A O 1
ATOM 1606 N N . GLN A 1 217 ? 3.149 4.213 -11.405 1.00 97.19 217 GLN A N 1
ATOM 1607 C CA . GLN A 1 217 ? 3.461 5.633 -11.537 1.00 97.19 217 GLN A CA 1
ATOM 1608 C C . GLN A 1 217 ? 4.566 6.020 -10.554 1.00 97.19 217 GLN A C 1
ATOM 1610 O O . GLN A 1 217 ? 4.429 5.854 -9.341 1.00 97.19 217 GLN A O 1
ATOM 1615 N N . ILE A 1 218 ? 5.669 6.540 -11.081 1.00 96.94 218 ILE A N 1
ATOM 1616 C CA . ILE A 1 218 ? 6.865 6.863 -10.303 1.00 96.94 218 ILE A CA 1
ATOM 1617 C C . ILE A 1 218 ? 7.086 8.365 -10.361 1.00 96.94 218 ILE A C 1
ATOM 1619 O O . ILE A 1 218 ? 7.381 8.922 -11.419 1.00 96.94 218 ILE A O 1
ATOM 1623 N N . TYR A 1 219 ? 6.962 9.034 -9.223 1.00 94.50 219 TYR A N 1
ATOM 1624 C CA . TYR A 1 219 ? 6.996 10.486 -9.152 1.00 94.50 219 TYR A CA 1
ATOM 1625 C C . TYR A 1 219 ? 8.134 11.022 -8.285 1.00 94.50 219 TYR A C 1
ATOM 1627 O O . TYR A 1 219 ? 8.571 10.392 -7.322 1.00 94.50 219 TYR A O 1
ATOM 1635 N N . SER A 1 220 ? 8.547 12.261 -8.559 1.00 92.56 220 SER A N 1
ATOM 1636 C CA . SER A 1 220 ? 9.530 13.005 -7.766 1.00 92.56 220 SER A CA 1
ATOM 1637 C C . SER A 1 220 ? 10.854 12.242 -7.636 1.00 92.56 220 SER A C 1
ATOM 1639 O O . SER A 1 220 ? 11.586 12.212 -8.617 1.00 92.56 220 SER A O 1
ATOM 1641 N N . LYS A 1 221 ? 11.161 11.631 -6.484 1.00 94.44 221 LYS A N 1
ATOM 1642 C CA . LYS A 1 221 ? 12.389 10.856 -6.224 1.00 94.44 221 LYS A CA 1
ATOM 1643 C C . LYS A 1 221 ? 12.120 9.370 -5.967 1.00 94.44 221 LYS A C 1
ATOM 1645 O O . LYS A 1 221 ? 12.907 8.707 -5.295 1.00 94.44 221 LYS A O 1
ATOM 1650 N N . GLY A 1 222 ? 10.960 8.888 -6.417 1.00 96.06 222 GLY A N 1
ATOM 1651 C CA . GLY A 1 222 ? 10.506 7.538 -6.131 1.00 96.06 222 GLY A CA 1
ATOM 1652 C C . GLY A 1 222 ? 11.418 6.506 -6.779 1.00 96.06 222 GLY A C 1
ATOM 1653 O O . GLY A 1 222 ? 11.986 6.747 -7.847 1.00 96.06 222 GLY A O 1
ATOM 1654 N N . THR A 1 223 ? 11.510 5.347 -6.143 1.00 97.62 223 THR A N 1
ATOM 1655 C CA . THR A 1 223 ? 12.276 4.214 -6.655 1.00 97.62 223 THR A CA 1
ATOM 1656 C C . THR A 1 223 ? 11.383 2.993 -6.726 1.00 97.62 223 THR A C 1
ATOM 1658 O O . THR A 1 223 ? 10.611 2.720 -5.805 1.00 97.62 223 THR A O 1
ATOM 1661 N N . VAL A 1 224 ? 11.474 2.262 -7.831 1.00 98.50 224 VAL A N 1
ATOM 1662 C CA . VAL A 1 224 ? 10.737 1.017 -8.010 1.00 98.50 224 VAL A CA 1
ATOM 1663 C C . VAL A 1 224 ? 11.635 -0.053 -8.595 1.00 98.50 224 VAL A C 1
ATOM 1665 O O . VAL A 1 224 ? 12.339 0.201 -9.564 1.00 98.50 224 VAL A O 1
ATOM 1668 N N . GLU A 1 225 ? 11.553 -1.258 -8.048 1.00 98.31 225 GLU A N 1
ATOM 1669 C CA . GLU A 1 225 ? 12.207 -2.446 -8.581 1.00 98.31 225 GLU A CA 1
ATOM 1670 C C . GLU A 1 225 ? 11.180 -3.566 -8.763 1.00 98.31 225 GLU A C 1
ATOM 1672 O O . GLU A 1 225 ? 10.367 -3.844 -7.880 1.00 98.31 225 GLU A O 1
ATOM 1677 N N . VAL A 1 226 ? 11.205 -4.222 -9.921 1.00 98.31 226 VAL A N 1
ATOM 1678 C CA . VAL A 1 226 ? 10.316 -5.343 -10.230 1.00 98.31 226 VAL A CA 1
ATOM 1679 C C . VAL A 1 226 ? 11.119 -6.562 -10.676 1.00 98.31 226 VAL A C 1
ATOM 1681 O O . VAL A 1 226 ? 12.081 -6.441 -11.426 1.00 98.31 226 VAL A O 1
ATOM 1684 N N . SER A 1 227 ? 10.749 -7.748 -10.199 1.00 97.50 227 SER A N 1
ATOM 1685 C CA . SER A 1 227 ? 11.411 -9.028 -10.474 1.00 97.50 227 SER A CA 1
ATOM 1686 C C . SER A 1 227 ? 10.369 -10.102 -10.772 1.00 97.50 227 SER A C 1
ATOM 1688 O O . SER A 1 227 ? 9.418 -10.256 -10.004 1.00 97.50 227 SER A O 1
ATOM 1690 N N . ASN A 1 228 ? 10.511 -10.848 -11.876 1.00 96.62 228 ASN A N 1
ATOM 1691 C CA . ASN A 1 228 ? 9.493 -11.798 -12.355 1.00 96.62 228 ASN A CA 1
ATOM 1692 C C . ASN A 1 228 ? 8.062 -11.222 -12.281 1.00 96.62 228 ASN A C 1
ATOM 1694 O O . ASN A 1 228 ? 7.138 -11.899 -11.828 1.00 96.62 228 ASN A O 1
ATOM 1698 N N . THR A 1 229 ? 7.896 -9.946 -12.628 1.00 97.31 229 THR A N 1
ATOM 1699 C CA . THR A 1 229 ? 6.652 -9.190 -12.427 1.00 97.31 229 THR A CA 1
ATOM 1700 C C . THR A 1 229 ? 6.167 -8.625 -13.758 1.00 97.31 229 THR A C 1
ATOM 1702 O O . THR A 1 229 ? 6.969 -8.204 -14.595 1.00 97.31 229 THR A O 1
ATOM 1705 N N . GLU A 1 230 ? 4.850 -8.597 -13.954 1.00 98.12 230 GLU A N 1
ATOM 1706 C CA . GLU A 1 230 ? 4.226 -7.922 -15.094 1.00 98.12 230 GLU A CA 1
ATOM 1707 C C . GLU A 1 230 ? 3.830 -6.487 -14.721 1.00 98.12 230 GLU A C 1
ATOM 1709 O O . GLU A 1 230 ? 3.152 -6.269 -13.723 1.00 98.12 230 GLU A O 1
ATOM 1714 N N . VAL A 1 231 ? 4.218 -5.502 -15.528 1.00 98.19 231 VAL A N 1
ATOM 1715 C CA . VAL A 1 231 ? 3.785 -4.104 -15.414 1.00 98.19 231 VAL A CA 1
ATOM 1716 C C . VAL A 1 231 ? 3.116 -3.706 -16.724 1.00 98.19 231 VAL A C 1
ATOM 1718 O O . VAL A 1 231 ? 3.777 -3.650 -17.758 1.00 98.19 231 VAL A O 1
ATOM 1721 N N . LYS A 1 232 ? 1.813 -3.414 -16.710 1.00 97.50 232 LYS A N 1
ATOM 1722 C CA . LYS A 1 232 ? 1.065 -3.123 -17.950 1.00 97.50 232 LYS A CA 1
ATOM 1723 C C . LYS A 1 232 ? 1.147 -1.667 -18.391 1.00 97.50 232 LYS A C 1
ATOM 1725 O O . LYS A 1 232 ? 1.012 -1.384 -19.578 1.00 97.50 232 LYS A O 1
ATOM 1730 N N . HIS A 1 233 ? 1.355 -0.748 -17.455 1.00 96.62 233 HIS A N 1
ATOM 1731 C CA . HIS A 1 233 ? 1.404 0.676 -17.757 1.00 96.62 233 HIS A CA 1
ATOM 1732 C C . HIS A 1 233 ? 2.386 1.404 -16.852 1.00 96.62 233 HIS A C 1
ATOM 1734 O O 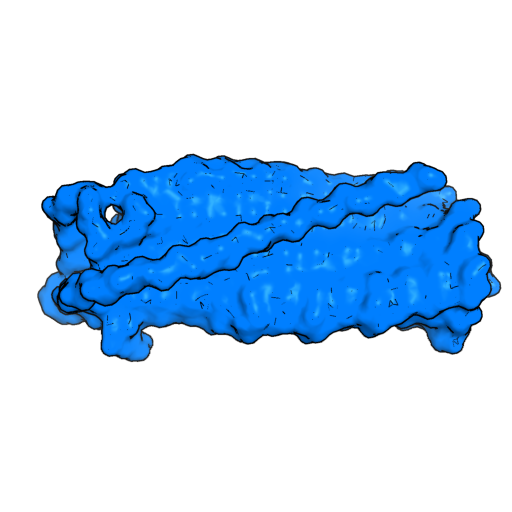. HIS A 1 233 ? 2.097 1.618 -15.677 1.00 96.62 233 HIS A O 1
ATOM 1740 N N . LEU A 1 234 ? 3.535 1.799 -17.404 1.00 95.88 234 LEU A N 1
ATOM 1741 C CA . LEU A 1 234 ? 4.551 2.580 -16.699 1.00 95.88 234 LEU A CA 1
ATOM 1742 C C . LEU A 1 234 ? 4.468 4.078 -17.042 1.00 95.88 234 LEU A C 1
ATOM 1744 O O . LEU A 1 234 ? 4.548 4.469 -18.207 1.00 95.88 234 LEU A O 1
ATOM 1748 N N . GLU A 1 235 ? 4.386 4.922 -16.014 1.00 94.06 235 GLU A N 1
ATOM 1749 C CA . GLU A 1 235 ? 4.535 6.379 -16.092 1.00 94.06 235 GLU A CA 1
ATOM 1750 C C . GLU A 1 235 ? 5.620 6.841 -15.120 1.00 94.06 235 GLU A C 1
ATOM 1752 O O . GLU A 1 235 ? 5.644 6.425 -13.961 1.00 94.06 235 GLU A O 1
ATOM 1757 N N . MET A 1 236 ? 6.502 7.738 -15.560 1.00 92.62 236 MET A N 1
ATOM 1758 C CA . MET A 1 236 ? 7.550 8.279 -14.695 1.00 92.62 236 MET A CA 1
ATOM 1759 C C . MET A 1 236 ? 7.639 9.795 -14.839 1.00 92.62 236 MET A C 1
ATOM 1761 O O . MET A 1 236 ? 7.613 10.350 -15.939 1.00 92.62 236 MET A O 1
ATOM 1765 N N . THR A 1 237 ? 7.730 10.502 -13.715 1.00 90.81 237 THR A N 1
ATOM 1766 C CA . THR A 1 237 ? 7.898 11.957 -13.697 1.00 90.81 237 THR A CA 1
ATOM 1767 C C . THR A 1 237 ? 8.807 12.419 -12.556 1.00 90.81 237 THR A C 1
ATOM 1769 O O . THR A 1 237 ? 8.543 12.120 -11.397 1.00 90.81 237 THR A O 1
ATOM 1772 N N . GLY A 1 238 ? 9.857 13.186 -12.849 1.00 89.94 238 GLY A N 1
ATOM 1773 C CA . GLY A 1 238 ? 10.812 13.704 -11.861 1.00 89.94 238 GLY A CA 1
ATOM 1774 C C . GLY A 1 238 ? 12.242 13.196 -12.063 1.00 89.94 238 GLY A C 1
ATOM 1775 O O . GLY A 1 238 ? 12.723 13.143 -13.192 1.00 89.94 238 GLY A O 1
ATOM 1776 N N . SER A 1 239 ? 12.913 12.890 -10.952 1.00 91.12 239 SER A N 1
ATOM 1777 C CA . SER A 1 239 ? 14.282 12.369 -10.841 1.00 91.12 239 SER A CA 1
ATOM 1778 C C . SER A 1 239 ? 14.242 11.034 -10.100 1.00 91.12 239 SER A C 1
ATOM 1780 O O . SER A 1 239 ? 14.426 10.991 -8.886 1.00 91.12 239 SER A O 1
ATOM 1782 N N . ASN A 1 240 ? 13.917 9.965 -10.815 1.00 92.56 240 ASN A N 1
ATOM 1783 C CA . ASN A 1 240 ? 13.477 8.694 -10.248 1.00 92.56 240 ASN A CA 1
ATOM 1784 C C . ASN A 1 240 ? 14.212 7.495 -10.869 1.00 92.56 240 ASN A C 1
ATOM 1786 O O . ASN A 1 240 ? 14.897 7.634 -11.885 1.00 92.56 240 ASN A O 1
ATOM 1790 N N . LEU A 1 241 ? 14.072 6.324 -10.242 1.00 93.62 241 LEU A N 1
ATOM 1791 C CA . LEU A 1 241 ? 14.690 5.074 -10.688 1.00 93.62 241 LEU A CA 1
ATOM 1792 C C . LEU A 1 241 ? 13.639 3.977 -10.869 1.00 93.62 241 LEU A C 1
ATOM 1794 O O . LEU A 1 241 ? 12.779 3.780 -10.006 1.00 93.62 241 LEU A O 1
ATOM 1798 N N . PHE A 1 242 ? 13.744 3.245 -11.976 1.00 95.62 242 PHE A N 1
ATOM 1799 C CA . PHE A 1 242 ? 12.982 2.032 -12.241 1.00 95.62 242 PHE A CA 1
ATOM 1800 C C . PHE A 1 242 ? 13.904 0.877 -12.644 1.00 95.62 242 PHE A C 1
ATOM 1802 O O . PHE A 1 242 ? 14.606 0.958 -13.652 1.00 95.62 242 PHE A O 1
ATOM 1809 N N . GLY A 1 243 ? 13.868 -0.207 -11.876 1.00 95.88 243 GLY A N 1
ATOM 1810 C CA . GLY A 1 243 ? 14.561 -1.456 -12.162 1.00 95.88 243 GLY A CA 1
ATOM 1811 C C . GLY A 1 243 ? 13.590 -2.565 -12.572 1.00 95.88 243 GLY A C 1
ATOM 1812 O O . GLY A 1 243 ? 12.564 -2.750 -11.920 1.00 95.88 243 GLY A O 1
ATOM 1813 N N . ALA A 1 244 ? 13.910 -3.325 -13.618 1.00 95.94 244 ALA A N 1
ATOM 1814 C CA . ALA A 1 244 ? 13.166 -4.510 -14.039 1.00 95.94 244 ALA A CA 1
ATOM 1815 C C . ALA A 1 244 ? 14.118 -5.691 -14.248 1.00 95.94 244 ALA A C 1
ATOM 1817 O O . ALA A 1 244 ? 15.003 -5.649 -15.102 1.00 95.94 244 ALA A O 1
ATOM 1818 N N . TYR A 1 245 ? 13.915 -6.756 -13.480 1.00 94.62 245 TYR A N 1
ATOM 1819 C CA . TYR A 1 245 ? 14.850 -7.868 -13.353 1.00 94.62 245 TYR A CA 1
ATOM 1820 C C . TYR A 1 245 ? 14.174 -9.226 -13.583 1.00 94.62 245 TYR A C 1
ATOM 1822 O O . TYR A 1 245 ? 12.956 -9.372 -13.431 1.00 94.62 245 TYR A O 1
ATOM 1830 N N . TYR A 1 246 ? 14.988 -10.236 -13.897 1.00 92.44 246 TYR A N 1
ATOM 1831 C CA . TYR A 1 246 ? 14.639 -11.660 -13.861 1.00 92.44 246 TYR A CA 1
ATOM 1832 C C . TYR A 1 246 ? 13.307 -11.987 -14.554 1.00 92.44 246 TYR A C 1
ATOM 1834 O O . TYR A 1 246 ? 12.340 -12.361 -13.903 1.00 92.44 246 TYR A O 1
ATOM 1842 N N . GLY A 1 247 ? 13.220 -11.817 -15.872 1.00 92.56 247 GLY A N 1
ATOM 1843 C CA . GLY A 1 247 ? 12.034 -12.209 -16.639 1.00 92.56 247 GLY A CA 1
ATOM 1844 C C . GLY A 1 247 ? 10.804 -11.329 -16.415 1.00 92.56 247 GLY A C 1
ATOM 1845 O O . GLY A 1 247 ? 9.694 -11.753 -16.733 1.00 92.56 247 GLY A O 1
ATOM 1846 N N . SER A 1 248 ? 10.971 -10.118 -15.877 1.00 96.88 248 SER A N 1
ATOM 1847 C CA . SER A 1 248 ? 9.869 -9.158 -15.787 1.00 96.88 248 SER A CA 1
ATOM 1848 C C . SER A 1 248 ? 9.398 -8.739 -17.179 1.00 96.88 248 SER A C 1
ATOM 1850 O O . SER A 1 248 ? 10.181 -8.694 -18.134 1.00 96.88 248 SER A O 1
ATOM 1852 N N . LYS A 1 249 ? 8.112 -8.409 -17.293 1.00 96.75 249 LYS A N 1
ATOM 1853 C CA . LYS A 1 249 ? 7.496 -7.920 -18.527 1.00 96.75 249 LYS A CA 1
ATOM 1854 C C . LYS A 1 249 ? 6.876 -6.555 -18.270 1.00 96.75 249 LYS A C 1
ATOM 1856 O O . LYS A 1 249 ? 5.956 -6.449 -17.473 1.00 96.75 249 LYS A O 1
ATOM 1861 N N . VAL A 1 250 ? 7.357 -5.520 -18.944 1.00 95.50 250 VAL A N 1
ATOM 1862 C CA . VAL A 1 250 ? 6.929 -4.134 -18.718 1.00 95.50 250 VAL A CA 1
ATOM 1863 C C . VAL A 1 250 ? 6.421 -3.541 -20.023 1.00 95.50 250 VAL A C 1
ATOM 1865 O O . VAL A 1 250 ? 7.060 -3.676 -21.060 1.00 95.50 250 VAL A O 1
ATOM 1868 N N . SER A 1 251 ? 5.275 -2.874 -19.976 1.00 94.12 251 SER A N 1
ATOM 1869 C CA . SER A 1 251 ? 4.712 -2.111 -21.087 1.00 94.12 251 SER A CA 1
ATOM 1870 C C . SER A 1 251 ? 4.817 -0.607 -20.831 1.00 94.12 251 SER A C 1
ATOM 1872 O O . SER A 1 251 ? 4.460 -0.115 -19.756 1.00 94.12 251 SER A O 1
ATOM 1874 N N . GLY A 1 252 ? 5.298 0.125 -21.836 1.00 87.00 252 GLY A N 1
ATOM 1875 C CA . GLY A 1 252 ? 5.614 1.551 -21.752 1.00 87.00 252 GLY A CA 1
ATOM 1876 C C . GLY A 1 252 ? 7.128 1.801 -21.737 1.00 87.00 252 GLY A C 1
ATOM 1877 O O . GLY A 1 252 ? 7.884 0.924 -22.152 1.00 87.00 252 GLY A O 1
ATOM 1878 N N . PRO A 1 253 ? 7.592 2.977 -21.282 1.00 83.94 253 PRO A N 1
ATOM 1879 C CA . PRO A 1 253 ? 6.836 4.004 -20.576 1.00 83.94 253 PRO A CA 1
ATOM 1880 C C . PRO A 1 253 ? 5.912 4.802 -21.498 1.00 83.94 253 PRO A C 1
ATOM 1882 O O . PRO A 1 253 ? 6.269 5.148 -22.620 1.00 83.94 253 PRO A O 1
ATOM 1885 N N . PHE A 1 254 ? 4.724 5.125 -20.993 1.00 83.19 254 PHE A N 1
ATOM 1886 C CA . PHE A 1 254 ? 3.714 5.907 -21.713 1.00 83.19 254 PHE A CA 1
ATOM 1887 C C . PHE A 1 254 ? 3.837 7.419 -21.467 1.00 83.19 254 PHE A C 1
ATOM 1889 O O . PHE A 1 254 ? 3.258 8.216 -22.199 1.00 83.19 254 PHE A O 1
ATOM 1896 N N . SER A 1 255 ? 4.591 7.822 -20.441 1.00 83.25 255 SER A N 1
ATOM 1897 C CA . SER A 1 255 ? 4.917 9.220 -20.147 1.00 83.25 255 SER A CA 1
ATOM 1898 C C . SER A 1 255 ? 6.234 9.300 -19.383 1.00 83.25 255 SER A C 1
ATOM 1900 O O . SER A 1 255 ? 6.384 8.625 -18.362 1.00 83.25 255 SER A O 1
ATOM 1902 N N . LEU A 1 256 ? 7.151 10.155 -19.847 1.00 82.56 256 LEU A N 1
ATOM 1903 C CA . LEU A 1 256 ? 8.443 10.435 -19.216 1.00 82.56 256 LEU A CA 1
ATOM 1904 C C . LEU A 1 256 ? 8.720 11.934 -19.179 1.00 82.56 256 LEU A C 1
ATOM 1906 O O . LEU A 1 256 ? 9.054 12.535 -20.198 1.00 82.56 256 LEU A O 1
ATOM 1910 N N . THR A 1 257 ? 8.668 12.527 -17.989 1.00 83.06 257 THR A N 1
ATOM 1911 C CA . THR A 1 257 ? 8.888 13.972 -17.830 1.00 83.06 257 THR A CA 1
ATOM 1912 C C . THR A 1 257 ? 9.819 14.249 -16.661 1.00 83.06 257 THR A C 1
ATOM 1914 O O . THR A 1 257 ? 9.569 13.796 -15.557 1.00 83.06 257 THR A O 1
ATOM 1917 N N . GLY A 1 258 ? 10.876 15.035 -16.840 1.00 78.38 258 GLY A N 1
ATOM 1918 C CA . GLY A 1 258 ? 11.780 15.396 -15.741 1.00 78.38 258 GLY A CA 1
ATOM 1919 C C . GLY A 1 258 ? 13.246 15.131 -16.050 1.00 78.38 258 GLY A C 1
ATOM 1920 O O . GLY A 1 258 ? 13.601 14.723 -17.155 1.00 78.38 258 GLY A O 1
ATOM 1921 N N . LYS A 1 259 ? 14.101 15.437 -15.072 1.00 78.00 259 LYS A N 1
ATOM 1922 C CA . LYS A 1 259 ? 15.562 15.365 -15.189 1.00 78.00 259 LYS A CA 1
ATOM 1923 C C . LYS A 1 259 ? 16.071 14.206 -14.336 1.00 78.00 259 LYS A C 1
ATOM 1925 O O . LYS A 1 259 ? 15.748 14.171 -13.155 1.00 78.00 259 LYS A O 1
ATOM 1930 N N . GLY A 1 260 ? 16.899 13.317 -14.885 1.00 80.62 260 GLY A N 1
ATOM 1931 C CA . GLY A 1 260 ? 17.521 12.233 -14.114 1.00 80.62 260 GLY A CA 1
ATOM 1932 C C . GLY A 1 260 ? 16.592 11.045 -13.877 1.00 80.62 260 GLY A C 1
ATOM 1933 O O . GLY A 1 260 ? 16.462 10.586 -12.748 1.00 80.62 260 GLY A O 1
ATOM 1934 N N . ILE A 1 261 ? 15.925 10.592 -14.938 1.00 85.81 261 ILE A N 1
ATOM 1935 C CA . ILE A 1 261 ? 15.172 9.334 -14.949 1.00 85.81 261 ILE A CA 1
ATOM 1936 C C . ILE A 1 261 ? 16.159 8.204 -15.249 1.00 85.81 261 ILE A C 1
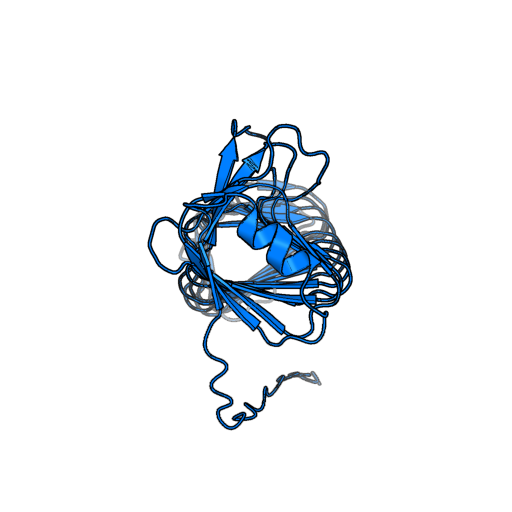ATOM 1938 O O . ILE A 1 261 ? 16.891 8.296 -16.234 1.00 85.81 261 ILE A O 1
ATOM 1942 N N . ILE A 1 262 ? 16.185 7.159 -14.426 1.00 88.50 262 ILE A N 1
ATOM 1943 C CA . ILE A 1 262 ? 17.104 6.025 -14.573 1.00 88.50 262 ILE A CA 1
ATOM 1944 C C . ILE A 1 262 ? 16.312 4.733 -14.762 1.00 88.50 262 ILE A C 1
ATOM 1946 O O . ILE A 1 262 ? 15.405 4.436 -13.985 1.00 88.50 262 ILE A O 1
ATOM 1950 N N . PHE A 1 263 ? 16.696 3.957 -15.770 1.00 89.06 263 PHE A N 1
ATOM 1951 C CA . PHE A 1 263 ? 16.216 2.604 -16.016 1.00 89.06 263 PHE A CA 1
ATOM 1952 C C . PHE A 1 263 ? 17.344 1.589 -15.834 1.00 89.06 263 PHE A C 1
ATOM 1954 O O . PHE A 1 263 ? 18.423 1.769 -16.399 1.00 89.06 263 PHE A O 1
ATOM 1961 N N . GLU A 1 264 ? 17.067 0.499 -15.121 1.00 91.25 264 GLU A N 1
ATOM 1962 C CA . GLU A 1 264 ? 17.951 -0.666 -15.001 1.00 91.25 264 GLU A CA 1
ATOM 1963 C C . GLU A 1 264 ? 17.215 -1.943 -15.412 1.00 91.25 264 GLU A C 1
ATOM 1965 O O . GLU A 1 264 ? 16.313 -2.395 -14.715 1.00 91.25 264 GLU A O 1
ATOM 1970 N N . ILE A 1 265 ? 17.572 -2.534 -16.553 1.00 90.00 265 ILE A N 1
ATOM 1971 C CA . ILE A 1 265 ? 16.822 -3.656 -17.136 1.00 90.00 265 ILE A CA 1
ATOM 1972 C C . ILE A 1 265 ? 17.713 -4.893 -17.260 1.00 90.00 265 ILE A C 1
ATOM 1974 O O . ILE A 1 265 ? 18.609 -4.918 -18.094 1.00 90.00 265 ILE A O 1
ATOM 1978 N N . ASP A 1 266 ? 17.463 -5.944 -16.484 1.00 89.88 266 ASP A N 1
ATOM 1979 C CA . ASP A 1 266 ? 18.241 -7.190 -16.542 1.00 89.88 266 ASP A CA 1
ATOM 1980 C C . ASP A 1 266 ? 17.346 -8.399 -16.826 1.00 89.88 266 ASP A C 1
ATOM 1982 O O . ASP A 1 266 ? 16.363 -8.651 -16.120 1.00 89.88 266 ASP A O 1
ATOM 1986 N N . GLY A 1 267 ? 17.656 -9.138 -17.892 1.00 89.44 267 GLY A N 1
ATOM 1987 C CA . GLY A 1 267 ? 16.945 -10.359 -18.277 1.00 89.44 267 GLY A CA 1
ATOM 1988 C C . GLY A 1 267 ? 15.431 -10.181 -18.430 1.00 89.44 267 GLY A C 1
ATOM 1989 O O . GLY A 1 267 ? 14.681 -11.117 -18.161 1.00 89.44 267 GLY A O 1
ATOM 1990 N N . SER A 1 268 ? 14.969 -8.979 -18.786 1.00 91.94 268 SER A N 1
ATOM 1991 C CA . SER A 1 268 ? 13.553 -8.583 -18.784 1.00 91.94 268 SER A CA 1
ATOM 1992 C C . SER A 1 268 ? 13.101 -8.062 -20.149 1.00 91.94 268 SER A C 1
ATOM 1994 O O . SER A 1 268 ? 13.916 -7.702 -21.000 1.00 91.94 268 SER A O 1
ATOM 1996 N N . THR A 1 269 ? 11.787 -8.044 -20.370 1.00 91.88 269 THR A N 1
ATOM 1997 C CA . THR A 1 269 ? 11.169 -7.620 -21.632 1.00 91.88 269 THR A CA 1
ATOM 1998 C C . THR A 1 269 ? 10.418 -6.305 -21.464 1.00 91.88 269 THR A C 1
ATOM 2000 O O . THR A 1 269 ? 9.561 -6.185 -20.592 1.00 91.88 269 THR A O 1
ATOM 2003 N N . LEU A 1 270 ? 10.712 -5.344 -22.336 1.00 89.94 270 LEU A N 1
ATOM 2004 C CA . LEU A 1 270 ? 10.036 -4.061 -22.472 1.00 89.94 270 LEU A CA 1
ATOM 2005 C C . LEU A 1 270 ? 9.258 -4.038 -23.795 1.00 89.94 270 LEU A C 1
ATOM 2007 O O . LEU A 1 270 ? 9.835 -4.243 -24.864 1.00 89.94 270 LEU A O 1
ATOM 2011 N N . GLU A 1 271 ? 7.956 -3.790 -23.734 1.00 91.19 271 GLU A N 1
ATOM 2012 C CA . GLU A 1 271 ? 7.055 -3.712 -24.888 1.00 91.19 271 GLU A CA 1
ATOM 2013 C C . GLU A 1 271 ? 6.422 -2.326 -24.995 1.00 91.19 271 GLU A C 1
ATOM 2015 O O . GLU A 1 271 ? 6.277 -1.609 -24.006 1.00 91.19 271 GLU A O 1
ATOM 2020 N N . ASN A 1 272 ? 6.005 -1.951 -26.208 1.00 85.94 272 ASN A N 1
ATOM 2021 C CA . ASN A 1 272 ? 5.425 -0.635 -26.494 1.00 85.94 272 ASN A CA 1
ATOM 2022 C C . ASN A 1 272 ? 6.330 0.523 -26.044 1.00 85.94 272 ASN A C 1
ATOM 2024 O O . ASN A 1 272 ? 5.857 1.615 -25.726 1.00 85.94 272 ASN A O 1
ATOM 2028 N N . TRP A 1 273 ? 7.639 0.275 -26.024 1.00 82.38 273 TRP A N 1
ATOM 2029 C CA . TRP A 1 273 ? 8.635 1.251 -25.637 1.00 82.38 273 TRP A CA 1
ATOM 2030 C C . TRP A 1 273 ? 8.786 2.255 -26.773 1.00 82.38 273 TRP A C 1
ATOM 2032 O O . TRP A 1 273 ? 9.413 1.969 -27.797 1.00 82.38 273 TRP A O 1
ATOM 2042 N N . GLN A 1 274 ? 8.173 3.423 -26.630 1.00 71.69 274 GLN A N 1
ATOM 2043 C CA . GLN A 1 274 ? 8.391 4.516 -27.569 1.00 71.69 274 GLN A CA 1
ATOM 2044 C C . GLN A 1 274 ? 9.771 5.114 -27.280 1.00 71.69 274 GLN A C 1
ATOM 2046 O O . GLN A 1 274 ? 10.148 5.263 -26.118 1.00 71.69 274 GLN A O 1
ATOM 2051 N N . GLY A 1 275 ? 10.562 5.389 -28.323 1.00 63.38 275 GLY A N 1
ATOM 2052 C CA . GLY A 1 275 ? 11.898 5.968 -28.160 1.00 63.38 275 GLY A CA 1
ATOM 2053 C C . GLY A 1 275 ? 11.854 7.180 -27.225 1.00 63.38 275 GLY A C 1
ATOM 2054 O O . GLY A 1 275 ? 10.981 8.036 -27.357 1.00 63.38 275 GLY A O 1
ATOM 2055 N N . ILE A 1 276 ? 12.761 7.218 -26.249 1.00 63.16 276 ILE A N 1
ATOM 2056 C CA . ILE A 1 276 ? 12.775 8.258 -25.221 1.00 63.16 276 ILE A CA 1
ATOM 2057 C C . ILE A 1 276 ? 13.380 9.528 -25.823 1.00 63.16 276 ILE A C 1
ATOM 2059 O O . ILE A 1 276 ? 14.598 9.638 -25.908 1.00 63.16 276 ILE A O 1
ATOM 2063 N N . ASP A 1 277 ? 12.546 10.500 -26.195 1.00 62.97 277 ASP A N 1
ATOM 2064 C CA . ASP A 1 277 ? 12.983 11.877 -26.487 1.00 62.97 277 ASP A CA 1
ATOM 2065 C C . ASP A 1 277 ? 13.134 12.668 -25.173 1.00 62.97 277 ASP A C 1
ATOM 2067 O O . ASP A 1 277 ? 12.460 13.663 -24.906 1.00 62.97 277 ASP A O 1
ATOM 2071 N N . ASN A 1 278 ? 13.953 12.134 -24.265 1.00 68.06 278 ASN A N 1
ATOM 2072 C CA . ASN A 1 278 ? 14.339 12.797 -23.026 1.00 68.06 278 ASN A CA 1
ATOM 2073 C C . ASN A 1 278 ? 15.862 12.685 -22.873 1.00 68.06 278 ASN A C 1
ATOM 2075 O O . ASN A 1 278 ? 16.346 11.665 -22.372 1.00 68.06 278 ASN A O 1
ATOM 2079 N N . PRO A 1 279 ? 16.617 13.745 -23.215 1.00 63.81 279 PRO A N 1
ATOM 2080 C CA . PRO A 1 279 ? 18.081 13.722 -23.194 1.00 63.81 279 PRO A CA 1
ATOM 2081 C C . PRO A 1 279 ? 18.672 13.575 -21.783 1.00 63.81 279 PRO A C 1
ATOM 2083 O O . PRO A 1 279 ? 19.879 13.414 -21.625 1.00 63.81 279 PRO A O 1
ATOM 2086 N N . ASN A 1 280 ? 17.840 13.652 -20.736 1.00 72.50 280 ASN A N 1
ATOM 2087 C CA . ASN A 1 280 ? 18.244 13.499 -19.338 1.00 72.50 280 ASN A CA 1
ATOM 2088 C C . ASN A 1 280 ? 17.853 12.137 -18.743 1.00 72.50 280 ASN A C 1
ATOM 2090 O O . ASN A 1 280 ? 17.977 11.958 -17.527 1.00 72.50 280 ASN A O 1
ATOM 2094 N N . ALA A 1 281 ? 17.330 11.218 -19.557 1.00 75.56 281 ALA A N 1
ATOM 2095 C CA . ALA A 1 281 ? 17.075 9.846 -19.150 1.00 75.56 281 ALA A CA 1
ATOM 2096 C C . ALA A 1 281 ? 18.322 8.978 -19.379 1.00 75.56 281 ALA A C 1
ATOM 2098 O O . ALA A 1 281 ? 19.047 9.149 -20.358 1.00 75.56 281 ALA A O 1
ATOM 2099 N N . GLN A 1 282 ? 18.570 8.038 -18.473 1.00 78.88 282 GLN A N 1
ATOM 2100 C CA . GLN A 1 282 ? 19.635 7.046 -18.580 1.00 78.88 282 GLN A CA 1
ATOM 2101 C C . GLN A 1 282 ? 19.007 5.659 -18.575 1.00 78.88 282 GLN A C 1
ATOM 2103 O O . GLN A 1 282 ? 18.181 5.358 -17.717 1.00 78.88 282 GLN A O 1
ATOM 2108 N N . VAL A 1 283 ? 19.395 4.815 -19.525 1.00 78.38 283 VAL A N 1
ATOM 2109 C CA . VAL A 1 283 ? 18.890 3.446 -19.634 1.00 78.38 283 VAL A CA 1
ATOM 2110 C C . VAL A 1 283 ? 20.070 2.494 -19.644 1.00 78.38 283 VAL A C 1
ATOM 2112 O O . VAL A 1 283 ? 20.844 2.510 -20.588 1.00 78.38 283 VAL A O 1
ATOM 2115 N N . GLY A 1 284 ? 20.208 1.663 -18.615 1.00 79.12 284 GLY A N 1
ATOM 2116 C CA . GLY A 1 284 ? 21.193 0.586 -18.549 1.00 79.12 284 GLY A CA 1
ATOM 2117 C C . GLY A 1 284 ? 20.510 -0.777 -18.556 1.00 79.12 284 GLY A C 1
ATOM 2118 O O . GLY A 1 284 ? 19.389 -0.914 -18.067 1.00 79.12 284 GLY A O 1
ATOM 2119 N N . GLY A 1 285 ? 21.166 -1.807 -19.094 1.00 76.19 285 GLY A N 1
ATOM 2120 C CA . GLY A 1 285 ? 20.590 -3.143 -19.021 1.00 76.19 285 GLY A CA 1
ATOM 2121 C C . GLY A 1 285 ? 21.399 -4.271 -19.646 1.00 76.19 285 GLY A C 1
ATOM 2122 O O . GLY A 1 285 ? 22.173 -4.067 -20.573 1.00 76.19 285 GLY A O 1
ATOM 2123 N N . HIS A 1 286 ? 21.182 -5.481 -19.149 1.00 81.81 286 HIS A N 1
ATOM 2124 C CA . HIS A 1 286 ? 21.869 -6.699 -19.557 1.00 81.81 286 HIS A CA 1
ATOM 2125 C C . HIS A 1 286 ? 20.844 -7.754 -20.000 1.00 81.81 286 HIS A C 1
ATOM 2127 O O . HIS A 1 286 ? 19.835 -7.960 -19.339 1.00 81.81 286 HIS A O 1
ATOM 2133 N N . ASP A 1 287 ? 21.061 -8.389 -21.156 1.00 83.88 287 ASP A N 1
ATOM 2134 C CA . ASP A 1 287 ? 20.156 -9.401 -21.731 1.00 83.88 287 ASP A CA 1
ATOM 2135 C C . ASP A 1 287 ? 18.671 -8.977 -21.780 1.00 83.88 287 ASP A C 1
ATOM 2137 O O . ASP A 1 287 ? 17.753 -9.788 -21.650 1.00 83.88 287 ASP A O 1
ATOM 2141 N N . ALA A 1 288 ? 18.432 -7.683 -22.000 1.00 84.44 288 ALA A N 1
ATOM 2142 C CA . ALA A 1 288 ? 17.098 -7.109 -22.096 1.00 84.44 288 ALA A CA 1
ATOM 2143 C C . ALA A 1 288 ? 16.522 -7.267 -23.512 1.00 84.44 288 ALA A C 1
ATOM 2145 O O . ALA A 1 288 ? 17.237 -7.143 -24.511 1.00 84.44 288 ALA A O 1
ATOM 2146 N N . SER A 1 289 ? 15.213 -7.490 -23.608 1.00 85.81 289 SER A N 1
ATOM 2147 C CA . SER A 1 289 ? 14.464 -7.438 -24.867 1.00 85.81 289 SER A CA 1
ATOM 2148 C C . SER A 1 289 ? 13.639 -6.159 -24.906 1.00 85.81 289 SER A C 1
ATOM 2150 O O . SER A 1 289 ? 12.794 -5.964 -24.041 1.00 85.81 289 SER A O 1
ATOM 2152 N N . ILE A 1 290 ? 13.860 -5.284 -25.887 1.00 84.62 290 ILE A N 1
ATOM 2153 C CA . ILE A 1 290 ? 13.079 -4.050 -26.065 1.00 84.62 290 ILE A CA 1
ATOM 2154 C C . ILE A 1 290 ? 12.385 -4.124 -27.420 1.00 84.62 290 ILE A C 1
ATOM 2156 O O . ILE A 1 290 ? 13.047 -4.253 -28.451 1.00 84.62 290 ILE A O 1
ATOM 2160 N N . ASN A 1 291 ? 11.051 -4.080 -27.422 1.00 85.88 291 ASN A N 1
ATOM 2161 C CA . ASN A 1 291 ? 10.204 -4.213 -28.613 1.00 85.88 291 ASN A CA 1
ATOM 2162 C C . ASN A 1 291 ? 10.585 -5.421 -29.496 1.00 85.88 291 ASN A C 1
ATOM 2164 O O . ASN A 1 291 ? 10.622 -5.332 -30.722 1.00 85.88 291 ASN A O 1
ATOM 2168 N N . GLY A 1 292 ? 10.916 -6.552 -28.866 1.00 80.69 292 GLY A N 1
ATOM 2169 C CA . GLY A 1 292 ? 11.300 -7.791 -29.551 1.00 80.69 292 GLY A CA 1
ATOM 2170 C C . GLY A 1 292 ? 12.7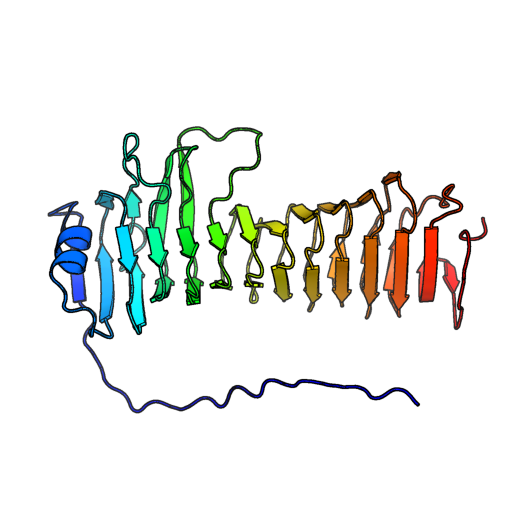59 -7.861 -30.022 1.00 80.69 292 GLY A C 1
ATOM 2171 O O . GLY A 1 292 ? 13.179 -8.903 -30.525 1.00 80.69 292 GLY A O 1
ATOM 2172 N N . LYS A 1 293 ? 13.558 -6.801 -29.844 1.00 80.81 293 LYS A N 1
ATOM 2173 C CA . LYS A 1 293 ? 15.000 -6.804 -30.124 1.00 80.81 293 LYS A CA 1
ATOM 2174 C C . LYS A 1 293 ? 15.785 -7.084 -28.846 1.00 80.81 293 LYS A C 1
ATOM 2176 O O . LYS A 1 293 ? 15.641 -6.370 -27.859 1.00 80.81 293 LYS A O 1
ATOM 2181 N N . VAL A 1 294 ? 16.648 -8.100 -28.880 1.00 78.50 294 VAL A N 1
ATOM 2182 C CA . VAL A 1 294 ? 17.495 -8.474 -27.736 1.00 78.50 294 VAL A CA 1
ATOM 2183 C C . VAL A 1 294 ? 18.804 -7.685 -27.743 1.00 78.50 294 VAL A C 1
ATOM 2185 O O . VAL A 1 294 ? 19.510 -7.647 -28.753 1.00 78.50 294 VAL A O 1
ATOM 2188 N N . PHE A 1 295 ? 19.159 -7.120 -26.593 1.00 72.62 295 PHE A N 1
ATOM 2189 C CA . PHE A 1 295 ? 20.394 -6.380 -26.350 1.00 72.62 295 PHE A CA 1
ATOM 2190 C C . PHE A 1 295 ? 21.289 -7.175 -25.382 1.00 72.62 295 PHE A C 1
ATOM 2192 O O . PHE A 1 295 ? 21.164 -7.071 -24.164 1.00 72.62 295 PHE A O 1
ATOM 2199 N N . LYS A 1 296 ? 22.191 -8.005 -25.930 1.00 63.03 296 LYS A N 1
ATOM 2200 C CA . LYS A 1 296 ? 23.123 -8.853 -25.156 1.00 63.03 296 LYS A CA 1
ATOM 2201 C C . LYS A 1 296 ? 24.368 -8.067 -24.726 1.00 63.03 296 LYS A C 1
ATOM 2203 O O . LYS A 1 296 ? 25.130 -7.658 -25.599 1.00 63.03 296 LYS A O 1
ATOM 2208 N N . GLY A 1 297 ? 24.560 -7.840 -23.422 1.00 54.38 297 GLY A N 1
ATOM 2209 C CA . GLY A 1 297 ? 25.788 -7.256 -22.846 1.00 54.38 297 GLY A CA 1
ATOM 2210 C C . GLY A 1 297 ? 26.052 -5.755 -23.073 1.00 54.38 297 GLY A C 1
ATOM 2211 O O . GLY A 1 297 ? 27.138 -5.404 -23.528 1.00 54.38 297 GLY A O 1
ATOM 2212 N N . TRP A 1 298 ? 25.108 -4.861 -22.749 1.00 57.75 298 TRP A N 1
ATOM 2213 C CA . TRP A 1 298 ? 25.236 -3.417 -23.015 1.00 57.75 298 TRP A CA 1
ATOM 2214 C C . TRP A 1 298 ? 25.282 -2.584 -21.721 1.00 57.75 298 TRP A C 1
ATOM 2216 O O . TRP A 1 298 ? 24.570 -2.837 -20.761 1.00 57.75 298 TRP A O 1
ATOM 2226 N N . THR A 1 299 ? 26.079 -1.520 -21.703 1.00 48.75 299 THR A N 1
ATOM 2227 C CA . THR A 1 299 ? 25.889 -0.383 -20.786 1.00 48.75 299 THR A CA 1
ATOM 2228 C C . THR A 1 299 ? 25.653 0.831 -21.661 1.00 48.75 299 THR A C 1
ATOM 2230 O O . THR A 1 299 ? 26.596 1.351 -22.253 1.00 48.75 299 THR A O 1
ATOM 2233 N N . TRP A 1 300 ? 24.399 1.254 -21.792 1.00 56.59 300 TRP A N 1
ATOM 2234 C CA . TRP A 1 300 ? 24.079 2.555 -22.361 1.00 56.59 300 TRP A CA 1
ATOM 2235 C C . TRP A 1 300 ? 24.124 3.594 -21.237 1.00 56.59 300 TRP A C 1
ATOM 2237 O O . TRP A 1 300 ? 23.514 3.438 -20.185 1.00 56.59 300 TRP A O 1
ATOM 2247 N N . THR A 1 301 ? 24.865 4.670 -21.458 1.00 49.56 301 THR A N 1
ATOM 2248 C CA . THR A 1 301 ? 24.635 5.947 -20.780 1.00 49.56 301 THR A CA 1
ATOM 2249 C C . THR A 1 301 ? 24.211 6.915 -21.875 1.00 49.56 301 THR A C 1
ATOM 2251 O O . THR A 1 301 ? 25.065 7.414 -22.605 1.00 49.56 301 THR A O 1
ATOM 2254 N N . GLY A 1 302 ? 22.904 7.101 -22.065 1.00 51.22 302 GLY A N 1
ATOM 2255 C CA . GLY A 1 302 ? 22.347 7.958 -23.117 1.00 51.22 302 GLY A CA 1
ATOM 2256 C C . GLY A 1 302 ? 20.976 7.498 -23.620 1.00 51.22 302 GLY A C 1
ATOM 2257 O O . GLY A 1 302 ? 20.408 6.539 -23.097 1.00 51.22 302 GLY A O 1
ATOM 2258 N N . GLU A 1 303 ? 20.460 8.203 -24.632 1.00 51.22 303 GLU A N 1
ATOM 2259 C CA . GLU A 1 303 ? 19.194 7.905 -25.315 1.00 51.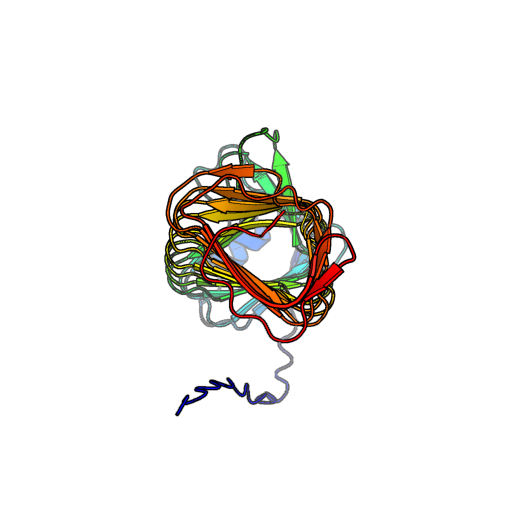22 303 GLU A CA 1
ATOM 2260 C C . GLU A 1 303 ? 19.218 6.511 -25.966 1.00 51.22 303 GLU A C 1
ATOM 2262 O O . GLU A 1 303 ? 20.230 6.090 -26.531 1.00 51.22 303 GLU A O 1
ATOM 2267 N N . VAL A 1 304 ? 18.088 5.793 -25.909 1.00 52.72 304 VAL A N 1
ATOM 2268 C CA . VAL A 1 304 ? 17.921 4.520 -26.628 1.00 52.72 304 VAL A CA 1
ATOM 2269 C C . VAL A 1 304 ? 18.022 4.807 -28.132 1.00 52.72 304 VAL A C 1
ATOM 2271 O O . VAL A 1 304 ? 17.230 5.610 -28.633 1.00 52.72 304 VAL A O 1
ATOM 2274 N N . PRO A 1 305 ? 18.945 4.175 -28.880 1.00 43.59 305 PRO A N 1
ATOM 2275 C CA . PRO A 1 305 ? 19.022 4.378 -30.321 1.00 43.59 305 PRO A CA 1
ATOM 2276 C C . PRO A 1 305 ? 17.736 3.907 -30.994 1.00 43.59 305 PRO A C 1
ATOM 2278 O O . PRO A 1 305 ? 17.230 2.832 -30.664 1.00 43.59 305 PRO A O 1
ATOM 2281 N N . LYS A 1 306 ? 17.248 4.716 -31.938 1.00 50.69 306 LYS A N 1
ATOM 2282 C CA . LYS A 1 306 ? 16.100 4.395 -32.796 1.00 50.69 306 LYS A CA 1
ATOM 2283 C C . LYS A 1 306 ? 16.272 3.061 -33.524 1.00 50.69 306 LYS A C 1
ATOM 2285 O O . LYS A 1 306 ? 17.404 2.763 -33.972 1.00 50.69 306 LYS A O 1
#